Protein AF-W8EQP7-F1 (afdb_monomer)

Nearest PDB structures (foldseek):
  3ffv-assembly2_B  TM=6.908E-01  e=8.883E-05  Escherichia coli K-12
  2icg-assembly1_A  TM=6.579E-01  e=4.256E-04  Listeria innocua
  5b1q-assembly1_B  TM=3.304E-01  e=4.837E+00  Human betaherpesvirus 6B
  8dga-assembly1_K  TM=3.367E-01  e=7.046E+00  Drosophila melanogaster

Secondary structure (DSSP, 8-state):
--HHHHHHHHHHHHHHHHHHHHTT--EEEGGGS-GGGB-TTS---TT--TTEEEB--EE----HHHHHHHHHHHTSPPPHHHHHHHHHEEBS----GGGEEEPPB-TTTHHHHHHHHHHSSPSSS-TTTTTEEEEEEETT-PEEEEEEEEE-TTSS-EEEEEES-TTSSSPPEEEEESSHHHHHHHHHHHHHHHHHHH-

Solvent-accessible surface area (backbone atoms only — not comparable to full-atom values): 11361 Å² total; per-residue (Å²): 134,60,73,67,59,57,50,52,50,50,51,41,52,54,50,27,48,50,51,32,58,76,69,71,60,41,63,45,53,40,92,77,56,54,80,91,28,53,30,86,90,53,71,85,56,90,92,60,64,94,58,53,35,35,45,46,70,42,77,34,82,64,44,72,68,57,50,52,53,52,24,62,74,73,73,46,82,71,35,63,66,58,54,48,51,58,43,55,47,22,35,76,72,71,57,53,61,97,38,44,42,67,62,56,32,46,92,83,49,26,67,57,51,53,48,44,70,59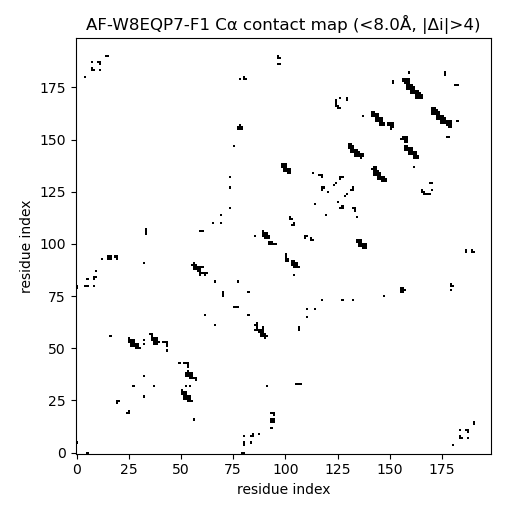,56,67,61,72,81,82,67,30,51,50,81,74,35,32,46,67,59,29,25,38,83,84,69,34,45,26,22,41,30,67,83,49,46,41,97,85,66,58,34,25,19,29,29,36,42,78,38,74,88,40,83,80,52,52,68,44,84,74,30,76,21,61,66,53,45,53,53,52,43,42,53,48,48,52,53,51,55,65,73,75,109

Mean predicted aligned error: 4.45 Å

Foldseek 3Di:
DDPVLLVLLLVLQVLQQVVCVVVVVQKDFPVLADPVFFDPVDDDDPPDPPRMTGGHKDQAPDDPVLQVVLCVVLVAHAQPSVVSNLRGIQDQWGDCQVFKTFFHRHRPCNSVSQVCQLCVDDDDQACSNLQWRFGTAGNVRFTWTFRQVAADPVRNWGFIWTFPDRPDVVTDIDTDGRGVSRVSVVSSVRSVVVVVVVD

pLDDT: mean 91.51, std 7.09, range [62.34, 98.0]

Radius of gyration: 17.39 Å; Cα contacts (8 Å, |Δi|>4): 302; chains: 1; bounding box: 35×39×50 Å

Sequence (199 aa):
MSNDGQILVRDYIDAALAFRAAHDLMWEPAIFVDAAMLDPSRPLKEGWGGDWASWKPIASTVTEADIHELEAAIGHSFPALYVEFLRYRHFLDLDDVTGVSFILHDPKEWKAGLLDHYFFLQEPGTLRQQGYIQFAYDLELQPICFDFNHCTPDGQDCAVVRVLDMYQDPAPTQLLYGSFLDLMLALRAAQEQRDALAG

Organism: NCBI:txid1227739

Structure (mmCIF, N/CA/C/O backbone):
data_AF-W8EQP7-F1
#
_entry.id   AF-W8EQP7-F1
#
loop_
_atom_site.group_PDB
_atom_site.id
_atom_site.type_symbol
_atom_site.label_atom_id
_atom_site.label_alt_id
_atom_site.label_comp_id
_atom_site.label_asym_id
_atom_site.label_entity_id
_atom_site.label_seq_id
_atom_site.pdbx_PDB_ins_code
_atom_site.Cartn_x
_atom_site.Cartn_y
_atom_site.Cartn_z
_atom_site.occupancy
_atom_site.B_iso_or_equiv
_atom_site.auth_seq_id
_atom_site.auth_comp_id
_atom_site.auth_asym_id
_atom_site.auth_atom_id
_atom_site.pdbx_PDB_model_num
ATOM 1 N N . MET A 1 1 ? 0.793 -15.010 13.715 1.00 65.06 1 MET A N 1
ATOM 2 C CA . MET A 1 1 ? 0.578 -14.923 12.255 1.00 65.06 1 MET A CA 1
ATOM 3 C C . MET A 1 1 ? 0.690 -16.311 11.634 1.00 65.06 1 MET A C 1
ATOM 5 O O . MET A 1 1 ? 1.677 -16.989 11.900 1.00 65.06 1 MET A O 1
ATOM 9 N N . SER A 1 2 ? -0.325 -16.766 10.890 1.00 76.75 2 SER A N 1
ATOM 10 C CA . SER A 1 2 ? -0.275 -18.049 10.173 1.00 76.75 2 SER A CA 1
ATOM 11 C C . SER A 1 2 ? 0.575 -17.927 8.905 1.00 76.75 2 SER A C 1
ATOM 13 O O . SER A 1 2 ? 0.697 -16.846 8.330 1.00 76.75 2 SER A O 1
ATOM 15 N N . ASN A 1 3 ? 1.154 -19.045 8.465 1.00 86.94 3 ASN A N 1
ATOM 16 C CA . ASN A 1 3 ? 1.876 -19.125 7.193 1.00 86.94 3 ASN A CA 1
ATOM 17 C C . ASN A 1 3 ? 0.970 -18.737 6.006 1.00 86.94 3 ASN A C 1
ATOM 19 O O . ASN A 1 3 ? 1.405 -18.056 5.084 1.00 86.94 3 ASN A O 1
ATOM 23 N N . ASP A 1 4 ? -0.310 -19.101 6.082 1.00 90.38 4 ASP A N 1
ATOM 24 C CA . ASP A 1 4 ? -1.295 -18.866 5.023 1.00 90.38 4 ASP A CA 1
ATOM 25 C C . ASP A 1 4 ? -1.547 -17.371 4.775 1.00 90.38 4 ASP A C 1
ATOM 27 O O . ASP A 1 4 ? -1.678 -16.951 3.630 1.00 90.38 4 ASP A O 1
ATOM 31 N N . GLY A 1 5 ? -1.551 -16.547 5.830 1.00 91.06 5 GLY A N 1
ATOM 32 C CA . GLY A 1 5 ? -1.714 -15.098 5.685 1.00 91.06 5 GLY A CA 1
ATOM 33 C C . GLY A 1 5 ? -0.520 -14.433 4.994 1.00 91.06 5 GLY A C 1
ATOM 34 O O . GLY A 1 5 ? -0.703 -13.552 4.159 1.00 91.06 5 GLY A O 1
ATOM 35 N N . GLN A 1 6 ? 0.706 -14.881 5.288 1.00 93.50 6 GLN A N 1
ATOM 36 C CA . GLN A 1 6 ? 1.900 -14.373 4.600 1.00 93.50 6 GLN A CA 1
ATOM 37 C C . GLN A 1 6 ? 1.888 -14.755 3.118 1.00 93.50 6 GLN A C 1
ATOM 39 O O . GLN A 1 6 ? 2.207 -13.928 2.268 1.00 93.50 6 GLN A O 1
ATOM 44 N N . ILE A 1 7 ? 1.495 -15.994 2.809 1.00 96.25 7 ILE A N 1
ATOM 45 C CA . ILE A 1 7 ? 1.349 -16.465 1.427 1.00 96.25 7 ILE A CA 1
ATOM 46 C C . ILE A 1 7 ? 0.322 -15.605 0.685 1.00 96.25 7 ILE A C 1
ATOM 48 O O . ILE A 1 7 ? 0.639 -15.096 -0.383 1.00 96.25 7 ILE A O 1
ATOM 52 N N . LEU A 1 8 ? -0.843 -15.340 1.287 1.00 97.31 8 LEU A N 1
ATOM 53 C CA . LEU A 1 8 ? -1.880 -14.490 0.696 1.00 97.31 8 LEU A CA 1
ATOM 54 C C . LEU A 1 8 ? -1.359 -13.098 0.300 1.00 97.31 8 LEU A C 1
ATOM 56 O O . LEU A 1 8 ? -1.636 -12.628 -0.802 1.00 97.31 8 LEU A O 1
ATOM 60 N N . VAL A 1 9 ? -0.607 -12.438 1.186 1.00 96.75 9 VAL A N 1
ATOM 61 C CA . VAL A 1 9 ? -0.041 -11.105 0.913 1.00 96.75 9 VAL A CA 1
ATOM 62 C C . VAL A 1 9 ? 0.912 -11.138 -0.277 1.00 96.75 9 VAL A C 1
ATOM 64 O O . VAL A 1 9 ? 0.825 -10.292 -1.168 1.00 96.75 9 VAL A O 1
ATOM 67 N N . ARG A 1 10 ? 1.801 -12.132 -0.311 1.00 97.31 10 ARG A N 1
ATOM 68 C CA . ARG A 1 10 ? 2.776 -12.292 -1.394 1.00 97.31 10 ARG A CA 1
ATOM 69 C C . ARG A 1 10 ? 2.096 -12.611 -2.719 1.00 97.31 10 ARG A C 1
ATOM 71 O O . ARG A 1 10 ? 2.427 -11.985 -3.720 1.00 97.31 10 ARG A O 1
ATOM 78 N N . ASP A 1 11 ? 1.111 -13.505 -2.701 1.00 97.06 11 ASP A N 1
ATOM 79 C CA . ASP A 1 11 ? 0.339 -13.896 -3.880 1.00 97.06 11 ASP A CA 1
ATOM 80 C C . ASP A 1 11 ? -0.438 -12.709 -4.467 1.00 97.06 11 ASP A C 1
ATOM 82 O O . ASP A 1 11 ? -0.450 -12.530 -5.685 1.00 97.06 11 ASP A O 1
ATOM 86 N N . TYR A 1 12 ? -1.039 -11.858 -3.625 1.00 97.12 12 TYR A N 1
ATOM 87 C CA . TYR A 1 12 ? -1.686 -10.621 -4.079 1.00 97.12 12 TYR A CA 1
ATOM 88 C C . TYR A 1 12 ? -0.695 -9.682 -4.781 1.00 97.12 12 TYR A C 1
ATOM 90 O O . TYR A 1 12 ? -0.962 -9.226 -5.898 1.00 97.12 12 TYR A O 1
ATOM 98 N N . ILE A 1 13 ? 0.455 -9.412 -4.147 1.00 97.00 13 ILE A N 1
ATOM 99 C CA . ILE A 1 13 ? 1.477 -8.505 -4.689 1.00 97.00 13 ILE A CA 1
ATOM 100 C C . ILE A 1 13 ? 2.026 -9.052 -6.012 1.00 97.00 13 ILE A C 1
ATOM 102 O O . ILE A 1 13 ? 2.082 -8.329 -7.007 1.00 97.00 13 ILE A O 1
ATOM 106 N N . ASP A 1 14 ? 2.400 -10.331 -6.054 1.00 97.31 14 ASP A N 1
ATOM 107 C CA . ASP A 1 14 ? 2.965 -10.942 -7.256 1.00 97.31 14 ASP A CA 1
ATOM 108 C C . ASP A 1 14 ? 1.951 -10.985 -8.404 1.00 97.31 14 ASP A C 1
ATOM 110 O O . ASP A 1 14 ? 2.313 -10.703 -9.548 1.00 97.31 14 ASP A O 1
ATOM 114 N N . ALA A 1 15 ? 0.676 -11.269 -8.121 1.00 96.69 15 ALA A N 1
ATOM 115 C CA . ALA A 1 15 ? -0.371 -11.252 -9.137 1.00 96.69 15 ALA A CA 1
ATOM 116 C C . ALA A 1 15 ? -0.661 -9.837 -9.662 1.00 96.69 15 ALA A C 1
ATOM 118 O O . ALA A 1 15 ? -0.802 -9.663 -10.875 1.00 96.69 15 ALA A O 1
ATOM 119 N N . ALA A 1 16 ? -0.689 -8.822 -8.790 1.00 96.19 16 ALA A N 1
ATOM 120 C CA . ALA A 1 16 ? -0.829 -7.421 -9.197 1.00 96.19 16 ALA A CA 1
ATOM 121 C C . ALA A 1 16 ? 0.312 -7.007 -10.142 1.00 96.19 16 ALA A C 1
ATOM 123 O O . ALA A 1 16 ? 0.082 -6.484 -11.235 1.00 96.19 16 ALA A O 1
ATOM 124 N N . LEU A 1 17 ? 1.555 -7.301 -9.754 1.00 95.75 17 LEU A N 1
ATOM 125 C CA . LEU A 1 17 ? 2.746 -6.979 -10.542 1.00 95.75 17 LEU A CA 1
ATOM 126 C C . LEU A 1 17 ? 2.773 -7.742 -11.873 1.00 95.75 17 LEU A C 1
ATOM 128 O O . LEU A 1 17 ? 3.094 -7.162 -12.912 1.00 95.75 17 LEU A O 1
ATOM 132 N N . ALA A 1 18 ? 2.397 -9.024 -11.872 1.00 95.38 18 ALA A N 1
ATOM 133 C CA . ALA A 1 18 ? 2.297 -9.829 -13.086 1.00 95.38 18 ALA A CA 1
ATOM 134 C C . ALA A 1 18 ? 1.233 -9.280 -14.048 1.00 95.38 18 ALA A C 1
ATOM 136 O O . ALA A 1 18 ? 1.492 -9.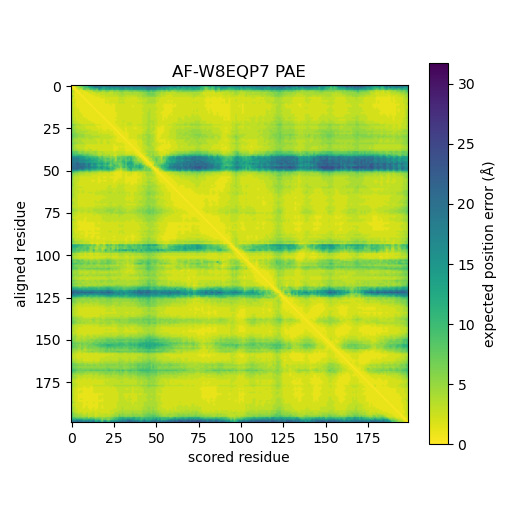171 -15.249 1.00 95.38 18 ALA A O 1
ATOM 137 N N . PHE A 1 19 ? 0.069 -8.877 -13.529 1.00 94.62 19 PHE A N 1
ATOM 138 C CA . PHE A 1 19 ? -0.990 -8.260 -14.321 1.00 94.62 19 PHE A CA 1
ATOM 139 C C . PHE A 1 19 ? -0.499 -6.977 -14.999 1.00 94.62 19 PHE A C 1
ATOM 141 O O . PHE A 1 19 ? -0.608 -6.851 -16.223 1.00 94.62 19 PHE A O 1
ATOM 148 N N . ARG A 1 20 ? 0.113 -6.057 -14.240 1.00 93.94 20 ARG A N 1
ATOM 149 C CA . ARG A 1 20 ? 0.671 -4.810 -14.791 1.00 93.94 20 ARG A CA 1
ATOM 150 C C . ARG A 1 20 ? 1.742 -5.080 -15.841 1.00 93.94 20 ARG A C 1
ATOM 152 O O . ARG A 1 20 ? 1.745 -4.461 -16.904 1.00 93.94 20 ARG A O 1
ATOM 159 N N . ALA A 1 21 ? 2.629 -6.037 -15.579 1.00 93.69 21 ALA A N 1
ATOM 160 C CA . ALA A 1 21 ? 3.681 -6.436 -16.505 1.00 93.69 21 ALA A CA 1
ATOM 161 C C . ALA A 1 21 ? 3.134 -6.985 -17.832 1.00 93.69 21 ALA A C 1
ATOM 163 O O . ALA A 1 21 ? 3.710 -6.673 -18.881 1.00 93.69 21 ALA A O 1
ATOM 164 N N . ALA A 1 22 ? 2.055 -7.776 -17.784 1.00 93.38 22 ALA A N 1
ATOM 165 C CA . ALA A 1 22 ? 1.391 -8.368 -18.947 1.00 93.38 22 ALA A CA 1
ATOM 166 C C . ALA A 1 22 ? 0.601 -7.342 -19.778 1.00 93.38 22 ALA A C 1
ATOM 168 O O . ALA A 1 22 ? 0.521 -7.477 -20.996 1.00 93.38 22 ALA A O 1
ATOM 169 N N . HIS A 1 23 ? 0.071 -6.301 -19.131 1.00 91.75 23 HIS A N 1
ATOM 170 C CA . HIS A 1 23 ? -0.684 -5.216 -19.772 1.00 91.75 23 HIS A CA 1
ATOM 171 C C . HIS A 1 23 ? 0.170 -3.989 -20.094 1.00 91.75 23 HIS A C 1
ATOM 173 O O . HIS A 1 23 ? -0.352 -2.967 -20.534 1.00 91.75 23 HIS A O 1
ATOM 179 N N . ASP A 1 24 ? 1.486 -4.100 -19.906 1.00 91.06 24 ASP A N 1
ATOM 180 C CA . ASP A 1 24 ? 2.450 -3.060 -20.246 1.00 91.06 24 ASP A CA 1
ATOM 181 C C . ASP A 1 24 ? 2.203 -1.736 -19.497 1.00 91.06 24 ASP A C 1
ATOM 183 O O . ASP A 1 24 ? 2.299 -0.645 -20.058 1.00 91.06 24 ASP A O 1
ATOM 187 N N . LEU A 1 25 ? 1.890 -1.875 -18.203 1.00 92.12 25 LEU A N 1
ATOM 188 C CA . LEU A 1 25 ? 1.603 -0.812 -17.227 1.00 92.12 25 LEU A CA 1
ATOM 189 C C . LEU A 1 25 ? 2.774 -0.571 -16.252 1.00 92.12 25 LEU A C 1
ATOM 191 O O . LEU A 1 25 ? 2.604 -0.014 -15.168 1.00 92.12 25 LEU A O 1
ATOM 195 N N . MET A 1 26 ? 3.973 -1.029 -16.613 1.00 93.94 26 MET A N 1
ATOM 196 C CA . MET A 1 26 ? 5.195 -0.896 -15.809 1.00 93.94 26 MET A CA 1
ATOM 197 C C . MET A 1 26 ? 6.000 0.336 -16.237 1.00 93.94 26 MET A C 1
ATOM 199 O O . MET A 1 26 ? 7.192 0.234 -16.530 1.00 93.94 26 MET A O 1
ATOM 203 N N . TRP A 1 27 ? 5.327 1.482 -16.335 1.00 92.62 27 TRP A N 1
ATOM 204 C CA . TRP A 1 27 ? 5.890 2.740 -16.822 1.00 92.62 27 TRP A CA 1
ATOM 205 C C . TRP A 1 27 ? 5.483 3.878 -15.905 1.00 92.62 27 TRP A C 1
ATOM 207 O O . TRP A 1 27 ? 4.305 4.014 -15.602 1.00 92.62 27 TRP A O 1
ATOM 217 N N . GLU A 1 28 ? 6.446 4.706 -15.526 1.00 91.94 28 GLU A N 1
ATOM 218 C CA . GLU A 1 28 ? 6.219 5.914 -14.733 1.00 91.94 28 GLU A CA 1
ATOM 219 C C . GLU A 1 28 ? 7.075 7.062 -15.277 1.00 91.94 28 GLU A C 1
ATOM 221 O O . GLU A 1 28 ? 8.068 6.812 -15.980 1.00 91.94 28 GLU A O 1
ATOM 226 N N . PRO A 1 29 ? 6.737 8.327 -14.977 1.00 91.06 29 PRO A N 1
ATOM 227 C CA . PRO A 1 29 ? 7.647 9.431 -15.227 1.00 91.06 29 PRO A CA 1
ATOM 228 C C . PRO A 1 29 ? 9.007 9.148 -14.579 1.00 91.06 29 PRO A C 1
ATOM 230 O O . PRO A 1 29 ? 9.088 8.806 -13.401 1.00 91.06 29 PRO A O 1
ATOM 233 N N . ALA A 1 30 ? 10.092 9.312 -15.337 1.00 90.44 30 ALA A N 1
ATOM 234 C CA . ALA A 1 30 ? 11.448 8.935 -14.937 1.00 90.44 30 ALA A CA 1
ATOM 235 C C . ALA A 1 30 ? 11.907 9.612 -13.633 1.00 90.44 30 ALA A C 1
ATOM 237 O O . ALA A 1 30 ? 12.766 9.085 -12.934 1.00 90.44 30 ALA A O 1
ATOM 238 N N . ILE A 1 31 ? 11.308 10.755 -13.286 1.00 89.69 31 ILE A N 1
ATOM 239 C CA . ILE A 1 31 ? 11.542 11.468 -12.024 1.00 89.69 31 ILE A CA 1
ATOM 240 C C . ILE A 1 31 ? 11.068 10.699 -10.778 1.00 89.69 31 ILE A C 1
ATOM 242 O O . ILE A 1 31 ? 11.567 10.976 -9.693 1.00 89.69 31 ILE A O 1
ATOM 246 N N . PHE A 1 32 ? 10.134 9.754 -10.924 1.00 88.94 32 PHE A N 1
ATOM 247 C CA . PHE A 1 32 ? 9.598 8.932 -9.833 1.00 88.94 32 PHE A CA 1
ATOM 248 C C . PHE A 1 32 ? 10.236 7.538 -9.762 1.00 88.94 32 PHE A C 1
ATOM 250 O O . PHE A 1 32 ? 10.007 6.806 -8.804 1.00 88.94 32 PHE A O 1
ATOM 257 N N . VAL A 1 33 ? 11.038 7.148 -10.760 1.00 91.69 33 VAL A N 1
ATOM 258 C CA . VAL A 1 33 ? 11.626 5.805 -10.822 1.00 91.69 33 VAL A CA 1
ATOM 259 C C . VAL A 1 33 ? 13.024 5.813 -10.221 1.00 91.69 33 VAL A C 1
ATOM 261 O O . VAL A 1 33 ? 13.958 6.388 -10.784 1.00 91.69 33 VAL A O 1
ATOM 264 N N . ASP A 1 34 ? 13.198 5.118 -9.096 1.00 94.12 34 ASP A N 1
ATOM 265 C CA . ASP A 1 34 ? 14.530 4.915 -8.538 1.00 94.12 34 ASP A CA 1
ATOM 266 C C . ASP A 1 34 ? 15.424 4.104 -9.492 1.00 94.12 34 ASP A C 1
ATOM 268 O O . ASP A 1 34 ? 14.987 3.151 -10.140 1.00 94.12 34 ASP A O 1
ATOM 272 N N . ALA A 1 35 ? 16.716 4.435 -9.532 1.00 93.38 35 ALA A N 1
ATOM 273 C CA . ALA A 1 35 ? 17.685 3.761 -10.391 1.00 93.38 35 ALA A CA 1
ATOM 274 C C . ALA A 1 35 ? 17.748 2.238 -10.160 1.00 93.38 35 ALA A C 1
ATOM 276 O O . ALA A 1 35 ? 17.959 1.487 -11.113 1.00 93.38 35 ALA A O 1
ATOM 277 N N . ALA A 1 36 ? 17.547 1.765 -8.924 1.00 95.25 36 ALA A N 1
ATOM 278 C CA . ALA A 1 36 ? 17.514 0.338 -8.607 1.00 95.25 36 ALA A CA 1
ATOM 279 C C . ALA A 1 36 ? 16.281 -0.375 -9.189 1.00 95.25 36 ALA A C 1
ATOM 281 O O . ALA A 1 36 ? 16.318 -1.587 -9.414 1.00 95.25 36 ALA A O 1
ATOM 282 N N . MET A 1 37 ? 15.208 0.375 -9.448 1.00 95.81 37 MET A N 1
ATOM 283 C CA . MET A 1 37 ? 13.947 -0.127 -9.985 1.00 95.81 37 MET A CA 1
ATOM 284 C C . MET A 1 37 ? 13.851 -0.020 -11.507 1.00 95.81 37 MET A C 1
ATOM 286 O O . MET A 1 37 ? 12.888 -0.531 -12.064 1.00 95.81 37 MET A O 1
ATOM 290 N N . LEU A 1 38 ? 14.822 0.577 -12.205 1.00 94.56 38 LEU A N 1
ATOM 291 C CA . LEU A 1 38 ? 14.807 0.640 -13.670 1.00 94.56 38 LEU A CA 1
ATOM 292 C C . LEU A 1 38 ? 14.776 -0.763 -14.299 1.00 94.56 38 LEU A C 1
ATOM 294 O O . LEU A 1 38 ? 15.547 -1.657 -13.919 1.00 94.56 38 LEU A O 1
ATOM 298 N N . ASP A 1 39 ? 13.915 -0.946 -15.303 1.00 94.44 39 ASP A N 1
ATOM 299 C CA . ASP A 1 39 ? 13.830 -2.186 -16.077 1.00 94.44 39 ASP A CA 1
ATOM 300 C C . ASP A 1 39 ? 14.418 -2.024 -17.490 1.00 94.44 39 ASP A C 1
ATOM 302 O O . ASP A 1 39 ? 13.692 -1.718 -18.442 1.00 94.44 39 ASP A O 1
ATOM 306 N N . PRO A 1 40 ? 15.725 -2.294 -17.682 1.00 90.00 40 PRO A N 1
ATOM 307 C CA . PRO A 1 40 ? 16.362 -2.163 -18.989 1.00 90.00 40 PRO A CA 1
ATOM 308 C C . PRO A 1 40 ? 15.882 -3.211 -20.004 1.00 90.00 40 PRO A C 1
ATOM 310 O O . PRO A 1 40 ? 16.232 -3.112 -21.178 1.00 90.00 40 PRO A O 1
ATOM 313 N N . SER A 1 41 ? 15.113 -4.226 -19.584 1.00 90.75 41 SER A N 1
ATOM 314 C CA . SER A 1 41 ? 14.564 -5.232 -20.501 1.00 90.75 41 SER A CA 1
ATOM 315 C C . SER A 1 41 ? 13.381 -4.711 -21.325 1.00 90.75 41 SER A C 1
ATOM 317 O O . SER A 1 41 ? 13.017 -5.326 -22.328 1.00 90.75 41 SER A O 1
ATOM 319 N N . ARG A 1 42 ? 12.819 -3.556 -20.943 1.00 86.31 42 ARG A N 1
ATOM 320 C CA . ARG A 1 42 ? 11.709 -2.882 -21.623 1.00 86.31 42 ARG A CA 1
ATOM 321 C C . ARG A 1 42 ? 12.210 -1.573 -22.244 1.00 86.31 42 ARG A C 1
ATOM 323 O O . ARG A 1 42 ? 12.282 -0.565 -21.545 1.00 86.31 42 ARG A O 1
ATOM 330 N N . PRO A 1 43 ? 12.605 -1.558 -23.529 1.00 76.88 43 PRO A N 1
ATOM 331 C CA . PRO A 1 43 ? 13.055 -0.329 -24.172 1.00 76.88 43 PRO A CA 1
ATOM 332 C C . PRO A 1 43 ? 11.897 0.663 -24.317 1.00 76.88 43 PRO A C 1
ATOM 334 O O . PRO A 1 43 ? 10.757 0.257 -24.546 1.00 76.88 43 PRO A O 1
ATOM 337 N N . LEU A 1 44 ? 12.211 1.959 -24.213 1.00 78.69 44 LEU A N 1
ATOM 338 C CA . LEU A 1 44 ? 11.273 3.063 -24.438 1.00 78.69 44 LEU A CA 1
ATOM 339 C C . LEU A 1 44 ? 10.443 2.837 -25.708 1.00 78.69 44 LEU A C 1
ATOM 341 O O . LEU A 1 44 ? 10.987 2.568 -26.783 1.00 78.69 44 LEU A O 1
ATOM 345 N N . LYS A 1 45 ? 9.123 2.970 -25.576 1.00 73.50 45 LYS A N 1
ATOM 346 C CA . LYS A 1 45 ? 8.202 2.881 -26.709 1.00 73.50 45 LYS A CA 1
ATOM 347 C C . LYS A 1 45 ? 8.402 4.053 -27.662 1.00 73.50 45 LYS A C 1
ATOM 349 O O . LYS A 1 45 ? 8.561 5.198 -27.244 1.00 73.50 45 LYS A O 1
ATOM 354 N N . GLU A 1 46 ? 8.323 3.772 -28.957 1.00 67.50 46 GLU A N 1
ATOM 355 C CA . GLU A 1 46 ? 8.324 4.808 -29.987 1.00 67.50 46 GLU A CA 1
ATOM 356 C C . GLU A 1 46 ? 7.156 5.787 -29.753 1.00 67.50 46 GLU A C 1
ATOM 358 O O . GLU A 1 46 ? 6.015 5.376 -29.537 1.00 67.50 46 GLU A O 1
ATOM 363 N N . GLY A 1 47 ? 7.450 7.090 -29.733 1.00 71.25 47 GLY A N 1
ATOM 364 C CA . GLY A 1 47 ? 6.472 8.146 -29.441 1.00 71.25 47 GLY A CA 1
ATOM 365 C C . GLY A 1 47 ? 6.335 8.529 -27.963 1.00 71.25 47 GLY A C 1
ATOM 366 O O . GLY A 1 47 ? 5.700 9.541 -27.671 1.00 71.25 47 GLY A O 1
ATOM 367 N N . TRP A 1 48 ? 6.957 7.791 -27.039 1.00 72.19 48 TRP A N 1
ATOM 368 C CA . TRP A 1 48 ? 7.100 8.225 -25.649 1.00 72.19 48 TRP A CA 1
ATOM 369 C C . TRP A 1 48 ? 8.343 9.117 -25.544 1.00 72.19 48 TRP A C 1
ATOM 371 O O . TRP A 1 48 ? 9.420 8.763 -26.027 1.00 72.19 48 TRP A O 1
ATOM 381 N N . GLY A 1 49 ? 8.188 10.316 -24.975 1.00 66.00 49 GLY A N 1
ATOM 382 C CA . GLY A 1 49 ? 9.315 11.216 -24.717 1.00 66.00 49 GLY A CA 1
ATOM 383 C C . GLY A 1 49 ? 10.300 10.605 -23.714 1.00 66.00 49 GLY A C 1
ATOM 384 O O . GLY A 1 49 ? 9.941 9.700 -22.964 1.00 66.00 49 GLY A O 1
ATOM 385 N N . GLY A 1 50 ? 11.530 11.128 -23.659 1.00 69.75 50 GLY A N 1
ATOM 386 C CA . GLY A 1 50 ? 12.581 10.663 -22.735 1.00 69.75 50 GLY A CA 1
ATOM 387 C C . GLY A 1 50 ? 12.286 10.866 -21.240 1.00 69.75 50 GLY A C 1
ATOM 388 O O . GLY A 1 50 ? 13.150 10.588 -20.416 1.00 69.75 50 GLY A O 1
ATOM 389 N N . ASP A 1 51 ? 11.086 11.340 -20.903 1.00 86.50 51 ASP A N 1
ATOM 390 C CA . ASP A 1 51 ? 10.622 11.626 -19.546 1.00 86.50 51 ASP A CA 1
ATOM 391 C C . ASP A 1 51 ? 9.929 10.427 -18.882 1.00 86.50 51 ASP A C 1
ATOM 393 O O . ASP A 1 51 ? 9.486 10.539 -17.744 1.00 86.50 51 ASP A O 1
ATOM 397 N N . TRP A 1 52 ? 9.824 9.286 -19.568 1.00 90.56 52 TRP A N 1
ATOM 398 C CA . TRP A 1 52 ? 9.255 8.047 -19.033 1.00 90.56 52 TRP A CA 1
ATOM 399 C C . TRP A 1 52 ? 10.325 6.977 -18.858 1.00 9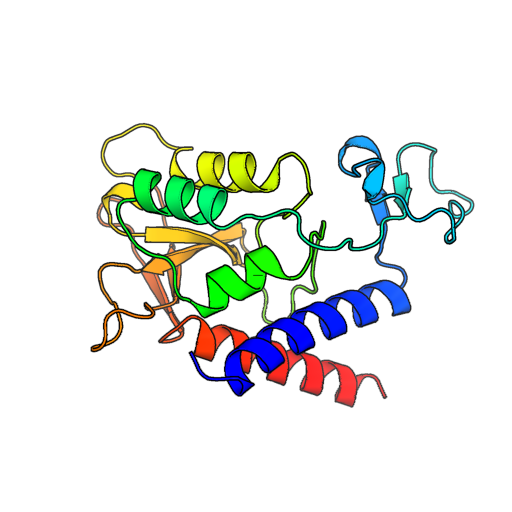0.56 52 TRP A C 1
ATOM 401 O O . TRP A 1 52 ? 11.246 6.859 -19.666 1.00 90.56 52 TRP A O 1
ATOM 411 N N . ALA A 1 53 ? 10.176 6.159 -17.824 1.00 91.88 53 ALA A N 1
ATOM 412 C CA . ALA A 1 53 ? 11.035 5.015 -17.580 1.00 91.88 53 ALA A CA 1
ATOM 413 C C . ALA A 1 53 ? 10.201 3.775 -17.267 1.00 91.88 53 ALA A C 1
ATOM 415 O O . ALA A 1 53 ? 9.183 3.835 -16.575 1.00 91.88 53 ALA A O 1
ATOM 416 N N . SER A 1 54 ? 10.655 2.638 -17.785 1.00 94.19 54 SER A N 1
ATOM 417 C CA . SER A 1 54 ? 10.165 1.339 -17.359 1.00 94.19 54 SER A CA 1
ATOM 418 C C . SER A 1 54 ? 10.723 1.007 -15.982 1.00 94.19 54 SER A C 1
ATOM 420 O O . SER A 1 54 ? 11.894 1.273 -15.681 1.00 94.19 54 SER A O 1
ATOM 422 N N . TRP A 1 55 ? 9.900 0.372 -15.156 1.00 95.12 55 TRP A N 1
ATOM 423 C CA . TRP A 1 55 ? 10.302 -0.052 -13.824 1.00 95.12 55 TRP A CA 1
ATOM 424 C C . TRP A 1 55 ? 10.007 -1.532 -13.580 1.00 95.12 55 TRP A C 1
ATOM 426 O O . TRP A 1 55 ? 9.223 -2.169 -14.282 1.00 95.12 55 TRP A O 1
ATOM 436 N N . LYS A 1 56 ? 10.660 -2.091 -12.566 1.00 96.19 56 LYS A N 1
ATOM 437 C CA . LYS A 1 56 ? 10.433 -3.437 -12.047 1.00 96.19 56 LYS A CA 1
ATOM 438 C C . LYS A 1 56 ? 10.409 -3.411 -10.519 1.00 96.19 56 LYS A C 1
ATOM 440 O O . LYS A 1 56 ? 11.117 -2.603 -9.912 1.00 96.19 56 LYS A O 1
ATOM 445 N N . PRO A 1 57 ? 9.638 -4.306 -9.885 1.00 96.81 57 PRO A N 1
ATOM 446 C CA . PRO A 1 57 ? 9.698 -4.480 -8.444 1.00 96.81 57 PRO A CA 1
ATOM 447 C C . PRO A 1 57 ? 11.079 -4.996 -8.029 1.00 96.81 57 PRO A C 1
ATOM 449 O O . PRO A 1 57 ? 11.740 -5.737 -8.767 1.00 96.81 57 PRO A O 1
ATOM 452 N N . ILE A 1 58 ? 11.496 -4.650 -6.816 1.00 97.31 58 ILE A N 1
ATOM 453 C CA . ILE A 1 58 ? 12.724 -5.169 -6.204 1.00 97.31 58 ILE A CA 1
ATOM 454 C C . ILE A 1 58 ? 12.419 -5.764 -4.832 1.00 97.31 58 ILE A C 1
ATOM 456 O O . ILE A 1 58 ? 11.352 -5.538 -4.260 1.00 97.31 58 ILE A O 1
ATOM 460 N N . ALA A 1 59 ? 13.342 -6.568 -4.303 1.00 97.25 59 ALA A N 1
ATOM 461 C CA . ALA A 1 59 ? 13.238 -7.028 -2.922 1.00 97.25 59 ALA A CA 1
ATOM 462 C C . ALA A 1 59 ? 13.151 -5.823 -1.976 1.00 97.25 59 ALA A C 1
ATOM 464 O O . ALA A 1 59 ? 13.881 -4.848 -2.159 1.00 97.25 59 ALA A O 1
ATOM 465 N N . SER A 1 60 ? 12.249 -5.902 -0.997 1.00 96.94 60 SER A N 1
ATOM 466 C CA . SER A 1 60 ? 12.115 -4.851 0.006 1.00 96.94 60 SER A CA 1
ATOM 467 C C . SER A 1 60 ? 13.407 -4.703 0.811 1.00 96.94 60 SER A C 1
ATOM 469 O O . SER A 1 60 ? 14.050 -5.697 1.160 1.00 96.94 60 SER A O 1
ATOM 471 N N . THR A 1 61 ? 13.780 -3.463 1.115 1.00 96.44 61 THR A N 1
ATOM 472 C CA . THR A 1 61 ? 14.874 -3.129 2.033 1.00 96.44 61 THR A CA 1
ATOM 473 C C . THR A 1 61 ? 14.371 -2.786 3.433 1.00 96.44 61 THR A C 1
ATOM 475 O O . THR A 1 61 ? 15.178 -2.438 4.290 1.00 96.44 61 THR A O 1
ATOM 478 N N . VAL A 1 62 ? 13.060 -2.896 3.682 1.00 96.69 62 VAL A N 1
ATOM 479 C CA . VAL A 1 62 ? 12.433 -2.605 4.977 1.00 96.69 62 VAL A CA 1
ATOM 480 C C . VAL A 1 62 ? 12.979 -3.531 6.064 1.00 96.69 62 VAL A C 1
ATOM 482 O O . VAL A 1 62 ? 12.890 -4.761 5.973 1.00 96.69 62 VAL A O 1
ATOM 485 N N . THR A 1 63 ? 13.522 -2.936 7.123 1.00 96.62 63 THR A N 1
ATOM 486 C CA . THR A 1 63 ? 14.068 -3.662 8.273 1.00 96.62 63 THR A CA 1
ATOM 487 C C . THR A 1 63 ? 13.108 -3.664 9.463 1.00 96.62 63 THR A C 1
ATOM 489 O O . THR A 1 63 ? 12.192 -2.853 9.545 1.00 96.62 63 THR A O 1
ATOM 492 N N . GLU A 1 64 ? 13.347 -4.544 10.440 1.00 96.94 64 GLU A N 1
ATOM 493 C CA . GLU A 1 64 ? 12.624 -4.504 11.726 1.00 96.94 64 GLU A CA 1
ATOM 494 C C . GLU A 1 64 ? 12.795 -3.158 12.443 1.00 96.94 64 GLU A C 1
ATOM 496 O O . GLU A 1 64 ? 11.874 -2.670 13.088 1.00 96.94 64 GLU A O 1
ATOM 501 N N . ALA A 1 65 ? 13.980 -2.547 12.327 1.00 97.56 65 ALA A N 1
ATOM 502 C CA . ALA A 1 65 ? 14.247 -1.246 12.928 1.00 97.56 65 ALA A CA 1
ATOM 503 C C . ALA A 1 65 ? 13.365 -0.159 12.299 1.00 97.56 65 ALA A C 1
ATOM 505 O O . ALA A 1 65 ? 12.820 0.670 13.021 1.00 97.56 65 ALA A O 1
ATOM 506 N N . ASP A 1 66 ? 13.154 -0.209 10.981 1.00 96.94 66 ASP A N 1
ATOM 507 C CA . ASP A 1 66 ? 12.268 0.735 10.300 1.00 96.94 66 ASP A CA 1
ATOM 508 C C . ASP A 1 66 ? 10.819 0.617 10.761 1.00 96.94 6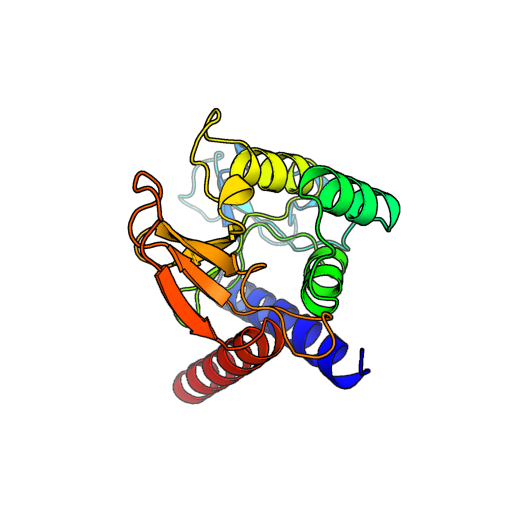6 ASP A C 1
ATOM 510 O O . ASP A 1 66 ? 10.168 1.637 10.985 1.00 96.94 66 ASP A O 1
ATOM 514 N N . ILE A 1 67 ? 10.335 -0.617 10.932 1.00 97.44 67 ILE A N 1
ATOM 515 C CA . ILE A 1 67 ? 8.987 -0.883 11.441 1.00 97.44 67 ILE A CA 1
ATOM 516 C C . ILE A 1 67 ? 8.849 -0.347 12.864 1.00 97.44 67 ILE A C 1
ATOM 518 O O . ILE A 1 67 ? 7.937 0.431 13.124 1.00 97.44 67 ILE A O 1
ATOM 522 N N . HIS A 1 68 ? 9.788 -0.667 13.759 1.00 97.19 68 HIS A N 1
ATOM 523 C CA . HIS A 1 68 ? 9.761 -0.151 15.128 1.00 97.19 68 HIS A CA 1
ATOM 524 C C . HIS A 1 68 ? 9.790 1.380 15.188 1.00 97.19 68 HIS A C 1
ATOM 526 O O . HIS A 1 68 ? 9.132 1.968 16.041 1.00 97.19 68 HIS A O 1
ATOM 532 N N . GLU A 1 69 ? 10.539 2.042 14.305 1.00 96.44 69 GLU A N 1
ATOM 533 C CA . GLU A 1 69 ? 10.563 3.505 14.244 1.00 96.44 69 GLU A CA 1
ATOM 534 C C . GLU A 1 69 ? 9.214 4.089 13.807 1.00 96.44 69 GLU A C 1
ATOM 536 O O . GLU A 1 69 ? 8.757 5.065 14.403 1.00 96.44 69 GLU A O 1
ATOM 541 N N . LEU A 1 70 ? 8.551 3.487 12.813 1.00 95.38 70 LEU A N 1
ATOM 542 C CA . LEU A 1 70 ? 7.210 3.907 12.397 1.00 95.38 70 LEU A CA 1
ATOM 543 C C . LEU A 1 70 ? 6.178 3.678 13.505 1.00 95.38 70 LEU A C 1
ATOM 545 O O . LEU A 1 70 ? 5.417 4.590 13.824 1.00 95.38 70 LEU A O 1
ATOM 549 N N . GLU A 1 71 ? 6.180 2.495 14.120 1.00 95.88 71 GLU A N 1
ATOM 550 C CA . GLU A 1 71 ? 5.276 2.143 15.221 1.00 95.88 71 GLU A CA 1
ATOM 551 C C . GLU A 1 71 ? 5.475 3.062 16.434 1.00 95.88 71 GLU A C 1
ATOM 553 O O . GLU A 1 71 ? 4.507 3.538 17.030 1.00 95.88 71 GLU A O 1
ATOM 558 N N . ALA A 1 72 ? 6.728 3.393 16.763 1.00 95.44 72 ALA A N 1
ATOM 559 C CA . ALA A 1 72 ? 7.048 4.356 17.812 1.00 95.44 72 ALA A CA 1
ATOM 560 C C . ALA A 1 72 ? 6.552 5.771 17.476 1.00 95.44 72 ALA A C 1
ATOM 562 O O . ALA A 1 72 ? 6.091 6.480 18.371 1.00 95.44 72 ALA A O 1
ATOM 563 N N . ALA A 1 73 ? 6.622 6.184 16.206 1.00 93.25 73 ALA A N 1
ATOM 564 C CA . ALA A 1 73 ? 6.142 7.492 15.767 1.00 93.25 73 ALA A CA 1
ATOM 565 C C . ALA A 1 73 ? 4.611 7.612 15.860 1.00 93.25 73 ALA A C 1
ATOM 567 O O . ALA A 1 73 ? 4.095 8.650 16.282 1.00 93.25 73 ALA A O 1
ATOM 568 N N . ILE A 1 74 ? 3.874 6.558 15.498 1.00 92.44 74 ILE A N 1
ATOM 569 C CA . ILE A 1 74 ? 2.402 6.563 15.539 1.00 92.44 74 ILE A CA 1
ATOM 570 C C . ILE A 1 74 ? 1.828 6.155 16.903 1.00 92.44 74 ILE A C 1
ATOM 572 O O . ILE A 1 74 ? 0.679 6.477 17.183 1.00 92.44 74 ILE A O 1
ATOM 576 N N . GLY A 1 75 ? 2.616 5.502 17.763 1.00 92.88 75 GLY A N 1
ATOM 577 C CA . GLY A 1 75 ? 2.202 5.045 19.095 1.00 92.88 75 GLY A CA 1
ATOM 578 C C . GLY A 1 75 ? 1.431 3.718 19.108 1.00 92.88 75 GLY A C 1
ATOM 579 O O . GLY A 1 75 ? 0.854 3.365 20.135 1.00 92.88 75 GLY A O 1
ATOM 580 N N . HIS A 1 76 ? 1.427 2.986 17.993 1.00 92.62 76 HIS A N 1
ATOM 581 C CA . HIS A 1 76 ? 0.692 1.737 17.796 1.00 92.62 76 HIS A CA 1
ATOM 582 C C . HIS A 1 76 ? 1.541 0.728 17.022 1.00 92.62 76 HIS A C 1
ATOM 584 O O . HIS A 1 76 ? 2.321 1.119 16.156 1.00 92.62 76 HIS A O 1
ATOM 590 N N . SER A 1 77 ? 1.352 -0.563 17.300 1.00 94.25 77 SER A N 1
ATOM 591 C CA . SER A 1 77 ? 1.904 -1.631 16.461 1.00 94.25 77 SER A CA 1
ATOM 592 C C . SER A 1 77 ? 1.022 -1.858 15.239 1.00 94.25 77 SER A C 1
ATOM 594 O O . SER A 1 77 ? -0.202 -1.897 15.360 1.00 94.25 77 SER A O 1
ATOM 596 N N . PHE A 1 78 ? 1.629 -2.025 14.069 1.00 96.06 78 PHE A N 1
ATOM 597 C CA . PHE A 1 78 ? 0.892 -2.316 12.847 1.00 96.06 78 PHE A CA 1
ATOM 598 C C . PHE A 1 78 ? 0.324 -3.739 12.854 1.00 96.06 78 PHE A C 1
ATOM 600 O O . PHE A 1 78 ? 0.906 -4.642 13.466 1.00 96.06 78 PHE A O 1
ATOM 607 N N . PRO A 1 79 ? -0.753 -3.990 12.086 1.00 96.19 79 PRO A N 1
ATOM 608 C CA . PRO A 1 79 ? -1.164 -5.349 11.777 1.00 96.19 79 PRO A CA 1
ATOM 609 C C . PRO A 1 79 ? -0.009 -6.162 11.187 1.00 96.19 79 PRO A C 1
ATOM 611 O O . PRO A 1 79 ? 0.673 -5.722 10.258 1.00 96.19 79 PRO A O 1
ATOM 614 N N . ALA A 1 80 ? 0.199 -7.384 11.682 1.00 95.00 80 ALA A N 1
ATOM 615 C CA . ALA A 1 80 ? 1.354 -8.200 11.289 1.00 95.00 80 ALA A CA 1
ATOM 616 C C . ALA A 1 80 ? 1.410 -8.486 9.774 1.00 95.00 80 ALA A C 1
ATOM 618 O O . ALA A 1 80 ? 2.491 -8.560 9.190 1.00 95.00 80 ALA A O 1
ATOM 619 N N . LEU A 1 81 ? 0.249 -8.614 9.124 1.00 95.75 81 LEU A N 1
ATOM 620 C CA . LEU A 1 81 ? 0.168 -8.793 7.672 1.00 95.75 81 LEU A CA 1
ATOM 621 C C . LEU A 1 81 ? 0.500 -7.520 6.892 1.00 95.75 81 LEU A C 1
ATOM 623 O O . LEU A 1 81 ? 1.038 -7.617 5.793 1.00 95.75 81 LEU A O 1
ATOM 627 N N . TYR A 1 82 ? 0.244 -6.342 7.459 1.00 97.31 82 TYR A N 1
ATOM 628 C CA . TYR A 1 82 ? 0.696 -5.088 6.864 1.00 97.31 82 TYR A CA 1
ATOM 629 C C . TYR A 1 82 ? 2.221 -4.953 6.963 1.00 97.31 82 TYR A C 1
ATOM 631 O O . TYR A 1 82 ? 2.877 -4.543 6.009 1.00 97.31 82 TYR A O 1
ATOM 639 N N . VAL A 1 83 ? 2.823 -5.406 8.068 1.00 96.75 83 VAL A N 1
ATOM 640 C CA . VAL A 1 83 ? 4.289 -5.491 8.178 1.00 96.75 83 VAL A CA 1
ATOM 641 C C . VAL A 1 83 ? 4.875 -6.442 7.128 1.00 96.75 83 VAL A C 1
ATOM 643 O O . VAL A 1 83 ? 5.873 -6.106 6.491 1.00 96.75 83 VAL A O 1
ATOM 646 N N . GLU A 1 84 ? 4.257 -7.605 6.896 1.00 96.38 84 GLU A N 1
ATOM 647 C CA . GLU A 1 84 ? 4.665 -8.515 5.812 1.00 96.38 84 GLU A CA 1
ATOM 648 C C . GLU A 1 84 ? 4.540 -7.848 4.433 1.00 96.38 84 GLU A C 1
ATOM 650 O O . GLU A 1 84 ? 5.457 -7.955 3.618 1.00 96.38 84 GLU A O 1
ATOM 655 N N . PHE A 1 85 ? 3.450 -7.113 4.193 1.00 97.19 85 PHE A N 1
ATOM 656 C CA . PHE A 1 85 ? 3.220 -6.367 2.954 1.00 97.19 85 PHE A CA 1
ATOM 657 C C . PHE A 1 85 ? 4.363 -5.382 2.670 1.00 97.19 85 PHE A C 1
ATOM 659 O O . PHE A 1 85 ? 4.974 -5.439 1.601 1.00 97.19 85 PHE A O 1
ATOM 666 N N . LEU A 1 86 ? 4.740 -4.559 3.656 1.00 97.00 86 LEU A N 1
ATOM 667 C CA . LEU A 1 86 ? 5.852 -3.607 3.531 1.00 97.00 86 LEU A CA 1
ATOM 668 C C . LEU A 1 86 ? 7.202 -4.309 3.285 1.00 97.00 86 LEU A C 1
ATOM 670 O O . LEU A 1 86 ? 8.078 -3.797 2.579 1.00 97.00 86 LEU A O 1
ATOM 674 N N . ARG A 1 87 ? 7.399 -5.498 3.859 1.00 96.88 87 ARG A N 1
ATOM 675 C CA . ARG A 1 87 ? 8.670 -6.239 3.806 1.00 96.88 87 ARG A CA 1
ATOM 676 C C . ARG A 1 87 ? 8.822 -7.156 2.602 1.00 96.88 87 ARG A C 1
ATOM 678 O O . ARG A 1 87 ? 9.897 -7.730 2.425 1.00 96.88 87 ARG A O 1
ATOM 685 N N . TYR A 1 88 ? 7.803 -7.298 1.761 1.00 97.56 88 TYR A N 1
ATOM 686 C CA . TYR A 1 88 ? 7.886 -8.225 0.639 1.00 97.56 88 TYR A CA 1
ATOM 687 C C . TYR A 1 88 ? 8.626 -7.636 -0.572 1.00 97.56 88 TYR A C 1
ATOM 689 O O . TYR A 1 88 ? 9.674 -8.145 -0.995 1.00 97.56 88 TYR A O 1
ATOM 697 N N . ARG A 1 89 ? 8.118 -6.535 -1.133 1.00 97.56 89 ARG A N 1
ATOM 698 C CA . ARG A 1 89 ? 8.664 -5.885 -2.335 1.00 97.56 89 ARG A CA 1
ATOM 699 C C . ARG A 1 89 ? 8.572 -4.377 -2.226 1.00 97.56 89 ARG A C 1
ATOM 701 O O . ARG A 1 89 ? 7.586 -3.884 -1.704 1.00 97.56 89 ARG A O 1
ATOM 708 N N . HIS A 1 90 ? 9.540 -3.680 -2.812 1.00 97.00 90 HIS A N 1
ATOM 709 C CA . HIS A 1 90 ? 9.327 -2.301 -3.246 1.00 97.00 90 HIS A CA 1
ATOM 710 C C . HIS A 1 90 ? 8.654 -2.288 -4.617 1.00 97.00 90 HIS A C 1
ATOM 712 O O . HIS A 1 90 ? 9.031 -3.059 -5.510 1.00 97.00 90 HIS A O 1
ATOM 718 N N . PHE A 1 91 ? 7.671 -1.409 -4.771 1.00 95.12 91 PHE A N 1
ATOM 719 C CA . PHE A 1 91 ? 6.869 -1.220 -5.975 1.00 95.12 91 PHE A CA 1
ATOM 720 C C . PHE A 1 91 ? 6.453 0.254 -6.078 1.00 95.12 91 PHE A C 1
ATOM 722 O O . PHE A 1 91 ? 6.322 0.935 -5.063 1.00 95.12 91 PHE A O 1
ATOM 729 N N . LEU A 1 92 ? 6.261 0.747 -7.304 1.00 92.69 92 LEU A N 1
ATOM 730 C CA . LEU A 1 92 ? 5.753 2.108 -7.517 1.00 92.69 92 LEU A CA 1
ATOM 731 C C . LEU A 1 92 ? 4.227 2.139 -7.503 1.00 92.69 92 LEU A C 1
ATOM 733 O O . LEU A 1 92 ? 3.638 3.088 -7.005 1.00 92.69 92 LEU A O 1
ATOM 737 N N . ASP A 1 93 ? 3.605 1.078 -8.011 1.00 90.75 93 ASP A N 1
ATOM 738 C CA . ASP A 1 93 ? 2.157 0.949 -8.082 1.00 90.75 93 ASP A CA 1
ATOM 739 C C . ASP A 1 93 ? 1.762 -0.538 -8.110 1.00 90.75 93 ASP A C 1
ATOM 741 O O . ASP A 1 93 ? 2.525 -1.389 -8.586 1.00 90.75 93 ASP A O 1
ATOM 745 N N . LEU A 1 94 ? 0.574 -0.852 -7.603 1.00 92.50 94 LEU A N 1
ATOM 746 C CA . LEU A 1 94 ? -0.053 -2.176 -7.692 1.00 92.50 94 LEU A CA 1
ATOM 747 C C . LEU A 1 94 ? -1.291 -2.081 -8.586 1.00 92.50 94 LEU A C 1
ATOM 749 O O . LEU A 1 94 ? -1.496 -1.076 -9.256 1.00 92.50 94 LEU A O 1
ATOM 753 N N . ASP A 1 95 ? -2.068 -3.152 -8.727 1.00 81.88 95 ASP A N 1
ATOM 754 C CA . ASP A 1 95 ? -3.374 -2.975 -9.359 1.00 81.88 95 ASP A CA 1
ATOM 755 C C . ASP A 1 95 ? -4.334 -2.285 -8.379 1.00 81.88 95 ASP A C 1
ATOM 757 O O . ASP A 1 95 ? -4.228 -2.452 -7.163 1.00 81.88 95 ASP A O 1
ATOM 761 N N . ASP A 1 96 ? -5.259 -1.510 -8.930 1.00 77.38 96 ASP A N 1
ATOM 762 C CA . ASP A 1 96 ? -6.291 -0.770 -8.213 1.00 77.38 96 ASP A CA 1
ATOM 763 C C . ASP A 1 96 ? -7.595 -1.578 -8.108 1.00 77.38 96 ASP A C 1
ATOM 765 O O . ASP A 1 96 ? -8.697 -1.021 -8.066 1.00 77.38 96 ASP A O 1
ATOM 769 N N . VAL A 1 97 ? -7.511 -2.915 -8.081 1.00 81.19 97 VAL A N 1
ATOM 770 C CA . VAL A 1 97 ? -8.696 -3.770 -7.986 1.00 81.19 97 VAL A CA 1
ATOM 771 C C . VAL A 1 97 ? -9.462 -3.445 -6.704 1.00 81.19 97 VAL A C 1
ATOM 773 O O . VAL A 1 97 ? -8.895 -3.253 -5.633 1.00 81.19 97 VAL A O 1
ATOM 776 N N . THR A 1 98 ? -10.790 -3.358 -6.822 1.00 79.88 98 THR A N 1
ATOM 777 C CA . THR A 1 98 ? -11.720 -2.843 -5.792 1.00 79.88 98 THR A CA 1
ATOM 778 C C . THR A 1 98 ? -11.568 -1.361 -5.442 1.00 79.88 98 THR A C 1
ATOM 780 O O . THR A 1 98 ? -12.286 -0.863 -4.576 1.00 79.88 98 THR A O 1
ATOM 783 N N . GLY A 1 99 ? -10.706 -0.635 -6.153 1.00 86.44 99 GLY A N 1
ATOM 784 C CA . GLY A 1 99 ? -10.515 0.791 -5.967 1.00 86.44 99 GLY A CA 1
ATOM 785 C C . GLY A 1 99 ? -9.644 1.149 -4.772 1.00 86.44 99 GLY A C 1
ATOM 786 O O . GLY A 1 99 ? -9.888 2.184 -4.165 1.00 86.44 99 GLY A O 1
ATOM 787 N N . VAL A 1 100 ? -8.685 0.292 -4.411 1.00 93.75 100 VAL A N 1
ATOM 788 C CA . VAL A 1 100 ? -7.704 0.542 -3.345 1.00 93.75 100 VAL A CA 1
ATOM 789 C C . VAL A 1 100 ? -6.349 0.825 -3.983 1.00 93.75 100 VAL A C 1
ATOM 791 O O . VAL A 1 100 ? -5.791 -0.035 -4.653 1.00 93.75 100 VAL A O 1
ATOM 794 N N . SER A 1 101 ? -5.812 2.017 -3.741 1.00 92.94 101 SER A N 1
ATOM 795 C CA . SER A 1 101 ? -4.480 2.433 -4.180 1.00 92.94 101 SER A CA 1
ATOM 796 C C . SER A 1 101 ? -3.571 2.560 -2.965 1.00 92.94 101 SER A C 1
ATOM 798 O O . SER A 1 101 ? -3.715 3.490 -2.170 1.00 92.94 101 SER A O 1
ATOM 800 N N . PHE A 1 102 ? -2.639 1.626 -2.797 1.00 94.25 102 PHE A N 1
ATOM 801 C CA . PHE A 1 102 ? -1.660 1.688 -1.711 1.00 94.25 102 PHE A CA 1
ATOM 802 C C . PHE A 1 102 ? -0.714 2.880 -1.883 1.00 94.25 102 PHE A C 1
ATOM 804 O O . PHE A 1 102 ? -0.440 3.310 -3.003 1.00 94.25 102 PHE A O 1
ATOM 811 N N . ILE A 1 103 ? -0.220 3.419 -0.766 1.00 91.88 103 ILE A N 1
ATOM 812 C CA . ILE A 1 103 ? 0.819 4.455 -0.800 1.00 91.88 103 ILE A CA 1
ATOM 813 C C . ILE A 1 103 ? 2.072 3.880 -1.478 1.00 91.88 103 ILE A C 1
ATOM 815 O O . ILE A 1 103 ? 2.443 2.727 -1.246 1.00 91.88 103 ILE A O 1
ATOM 819 N N . LEU A 1 104 ? 2.703 4.698 -2.323 1.00 86.00 104 LEU A N 1
ATOM 820 C CA . LEU A 1 104 ? 3.916 4.352 -3.060 1.00 86.00 104 LEU A CA 1
ATOM 821 C C . LEU A 1 104 ? 5.015 3.842 -2.116 1.00 86.00 104 LEU A C 1
ATOM 823 O O . LEU A 1 104 ? 5.267 4.418 -1.058 1.00 86.00 104 LEU A O 1
ATOM 827 N N . HIS A 1 105 ? 5.676 2.756 -2.520 1.00 88.38 105 HIS A N 1
ATOM 828 C CA . HIS A 1 105 ? 6.609 2.017 -1.674 1.00 88.38 105 HIS A CA 1
ATOM 829 C C . HIS A 1 105 ? 7.959 1.826 -2.372 1.00 88.38 105 HIS A C 1
ATOM 831 O O . HIS A 1 105 ? 8.410 0.700 -2.606 1.00 88.38 105 HIS A O 1
ATOM 837 N N . ASP A 1 106 ? 8.608 2.933 -2.734 1.00 88.62 106 ASP A N 1
ATOM 838 C CA . ASP A 1 106 ? 9.928 2.948 -3.372 1.00 88.62 106 ASP A CA 1
ATOM 839 C C . ASP A 1 106 ? 11.072 2.732 -2.348 1.00 88.62 106 ASP A C 1
ATOM 841 O O . ASP A 1 106 ? 10.903 2.960 -1.152 1.00 88.62 106 ASP A O 1
ATOM 845 N N . PRO A 1 107 ? 12.272 2.301 -2.767 1.00 89.62 107 PRO A N 1
ATOM 846 C CA . PRO A 1 107 ? 13.342 1.961 -1.829 1.00 89.62 107 PRO A CA 1
ATOM 847 C C . PRO A 1 107 ? 13.928 3.140 -1.039 1.00 89.62 107 PRO A C 1
ATOM 849 O O . PRO A 1 107 ? 14.592 2.902 -0.030 1.00 89.62 107 PRO A O 1
ATOM 852 N N . LYS A 1 108 ? 13.750 4.389 -1.484 1.00 87.94 108 LYS A N 1
ATOM 853 C CA . LYS A 1 108 ? 14.340 5.570 -0.839 1.00 87.94 108 LYS A CA 1
ATOM 854 C C . LYS A 1 108 ? 13.343 6.304 0.037 1.00 87.94 108 LYS A C 1
ATOM 856 O O . LYS A 1 108 ? 13.672 6.616 1.179 1.00 87.94 108 LYS A O 1
ATOM 861 N N . GLU A 1 109 ? 12.157 6.567 -0.492 1.00 87.38 109 GLU A N 1
ATOM 862 C CA . GLU A 1 109 ? 11.206 7.489 0.116 1.00 87.38 109 GLU A CA 1
ATOM 863 C C . GLU A 1 109 ? 10.020 6.780 0.774 1.00 87.38 109 GLU A C 1
ATOM 865 O O . GLU A 1 109 ? 9.279 7.457 1.471 1.00 87.38 109 GLU A O 1
ATOM 870 N N . TRP A 1 110 ? 9.851 5.448 0.683 1.00 92.75 110 TRP A N 1
ATOM 871 C CA . TRP A 1 110 ? 8.665 4.765 1.243 1.00 92.75 110 TRP A CA 1
ATOM 872 C C . TRP A 1 110 ? 8.327 5.178 2.685 1.00 92.75 110 TRP A C 1
ATOM 874 O O . TRP A 1 110 ? 7.181 5.479 3.015 1.00 92.75 110 TRP A O 1
ATOM 884 N N . LYS A 1 111 ? 9.336 5.219 3.564 1.00 93.38 111 LYS A N 1
ATOM 885 C CA . LYS A 1 111 ? 9.155 5.537 4.984 1.00 93.38 111 LYS A CA 1
ATOM 886 C C . LYS A 1 111 ? 8.834 7.010 5.181 1.00 93.38 111 LYS A C 1
ATOM 888 O O . LYS A 1 111 ? 7.983 7.336 6.003 1.00 93.38 111 LYS A O 1
ATOM 893 N N . ALA A 1 112 ? 9.525 7.880 4.444 1.00 91.12 112 ALA A N 1
ATOM 894 C CA . ALA A 1 112 ? 9.274 9.314 4.461 1.00 91.12 112 ALA A CA 1
ATOM 895 C C . ALA A 1 112 ? 7.868 9.614 3.929 1.00 91.12 112 ALA A C 1
ATOM 897 O O . ALA A 1 112 ? 7.134 10.333 4.586 1.00 91.12 112 ALA A O 1
ATOM 898 N N . GLY A 1 113 ? 7.449 8.962 2.843 1.00 89.19 113 GLY A N 1
ATOM 899 C CA . GLY A 1 113 ? 6.102 9.043 2.290 1.00 89.19 113 GLY A CA 1
ATOM 900 C C . GLY A 1 113 ? 5.038 8.643 3.308 1.00 89.19 113 GLY A C 1
ATOM 901 O O . GLY A 1 113 ? 4.113 9.411 3.556 1.00 89.19 113 GLY A O 1
ATOM 902 N N . LEU A 1 114 ? 5.189 7.495 3.980 1.00 92.69 114 LEU A N 1
ATOM 903 C CA . LEU A 1 114 ? 4.270 7.101 5.057 1.00 92.69 114 LEU A CA 1
ATOM 904 C C . LEU A 1 114 ? 4.221 8.142 6.186 1.00 92.69 114 LEU A C 1
ATOM 906 O O . LEU A 1 114 ? 3.137 8.550 6.597 1.00 92.69 114 LEU A O 1
ATOM 910 N N . LEU A 1 115 ? 5.375 8.606 6.673 1.00 92.12 115 LEU A N 1
ATOM 911 C CA . LEU A 1 115 ? 5.434 9.631 7.719 1.00 92.12 115 LEU A CA 1
ATOM 912 C C . LEU A 1 115 ? 4.800 10.951 7.269 1.00 92.12 115 LEU A C 1
ATOM 914 O O . LEU A 1 115 ? 4.060 11.557 8.043 1.00 92.12 115 LEU A O 1
ATOM 918 N N . ASP A 1 116 ? 5.026 11.368 6.027 1.00 90.06 116 ASP A N 1
ATOM 919 C CA . ASP A 1 116 ? 4.404 12.552 5.450 1.00 90.06 116 ASP A CA 1
ATOM 920 C C . ASP A 1 116 ? 2.886 12.404 5.477 1.00 90.06 116 ASP A C 1
ATOM 922 O O . ASP A 1 116 ? 2.216 13.316 5.942 1.00 90.06 116 ASP A O 1
ATOM 926 N N . HIS A 1 117 ? 2.323 11.247 5.120 1.00 87.62 117 HIS A N 1
ATOM 927 C CA . HIS A 1 117 ? 0.880 11.010 5.252 1.00 87.62 117 HIS A CA 1
ATOM 928 C C . HIS A 1 117 ? 0.393 11.044 6.709 1.00 87.62 117 HIS A C 1
ATOM 930 O O . HIS A 1 117 ? -0.687 11.567 6.988 1.00 87.62 117 HIS A O 1
ATOM 936 N N . TYR A 1 118 ? 1.178 10.533 7.661 1.00 89.56 118 TYR A N 1
ATOM 937 C CA . TYR A 1 118 ? 0.780 10.478 9.075 1.00 89.56 118 TYR A CA 1
ATOM 938 C C . TYR A 1 118 ? 0.830 11.849 9.759 1.00 89.56 118 TYR A C 1
ATOM 940 O O . TYR A 1 118 ? 0.065 12.107 10.693 1.00 89.56 118 TYR A O 1
ATOM 948 N N . PHE A 1 119 ? 1.735 12.718 9.305 1.00 87.06 119 PHE A N 1
ATOM 949 C CA . PHE A 1 119 ? 2.053 14.005 9.927 1.00 87.06 119 PHE A CA 1
ATOM 950 C C . PHE A 1 119 ? 1.824 15.208 8.995 1.00 87.06 119 PHE A C 1
ATOM 952 O O . PHE A 1 119 ? 2.230 16.322 9.330 1.00 87.06 119 PHE A O 1
ATOM 959 N N . PHE A 1 120 ? 1.146 15.007 7.856 1.00 81.94 120 PHE A N 1
ATOM 960 C CA . PHE A 1 120 ? 0.884 16.043 6.849 1.00 81.94 120 PHE A CA 1
ATOM 961 C C . PHE A 1 120 ? 0.194 17.269 7.452 1.00 81.94 120 PHE A C 1
ATOM 963 O O . PHE A 1 120 ? 0.577 18.414 7.204 1.00 81.94 120 PHE A O 1
ATOM 970 N N . LEU A 1 121 ? -0.841 17.026 8.260 1.00 78.38 121 LEU A N 1
ATOM 971 C CA . LEU A 1 121 ? -1.577 18.075 8.951 1.00 78.38 121 LEU A CA 1
ATOM 972 C C . LEU A 1 121 ? -0.915 18.388 10.293 1.00 78.38 121 LEU A C 1
ATOM 974 O O . LEU A 1 121 ? -0.542 17.495 11.052 1.00 78.38 121 LEU A O 1
ATOM 978 N N . GLN A 1 122 ? -0.806 19.681 10.593 1.00 73.94 122 GLN A N 1
ATOM 979 C CA . GLN A 1 122 ? -0.372 20.155 11.903 1.00 73.94 122 GLN A CA 1
ATOM 980 C C . GLN A 1 122 ? -1.491 19.958 12.931 1.00 73.94 122 GLN A C 1
ATOM 982 O O . GLN A 1 122 ? -2.672 20.105 12.626 1.00 73.94 122 GLN A O 1
ATOM 987 N N . GLU A 1 123 ? -1.102 19.641 14.158 1.00 75.44 123 GLU A N 1
ATOM 988 C CA . GLU A 1 123 ? -2.016 19.431 15.282 1.00 75.44 123 GLU A CA 1
ATOM 989 C C . GLU A 1 123 ? -2.718 20.733 15.725 1.00 75.44 123 GLU A C 1
ATOM 991 O O . GLU A 1 123 ? -2.135 21.813 15.570 1.00 75.44 123 GLU A O 1
ATOM 996 N N . PRO A 1 124 ? -3.921 20.667 16.347 1.00 73.69 124 PRO A N 1
ATOM 997 C CA . PRO A 1 124 ? -4.682 19.478 16.770 1.00 73.69 124 PRO A CA 1
ATOM 998 C C . PRO A 1 124 ? -5.778 19.012 15.785 1.00 73.69 124 PRO A C 1
ATOM 1000 O O . PRO A 1 124 ? -6.164 19.747 14.883 1.00 73.69 124 PRO A O 1
ATOM 1003 N N . GLY A 1 125 ? -6.316 17.807 16.011 1.00 76.88 125 GLY A N 1
ATOM 1004 C CA . GLY A 1 125 ? -7.459 17.241 15.277 1.00 76.88 125 GLY A CA 1
ATOM 1005 C C . GLY A 1 125 ? -7.077 16.381 14.069 1.00 76.88 125 GLY A C 1
ATOM 1006 O O . GLY A 1 125 ? -7.920 16.097 13.225 1.00 76.88 125 GLY A O 1
ATOM 1007 N N . THR A 1 126 ? -5.815 15.962 13.953 1.00 86.38 126 THR A N 1
ATOM 1008 C CA . THR A 1 126 ? -5.342 15.16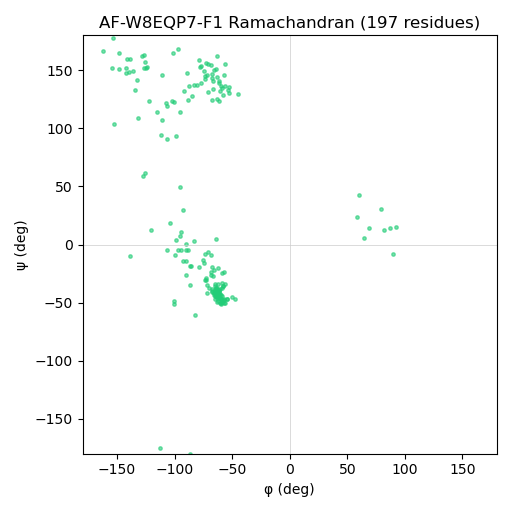1 12.811 1.00 86.38 126 THR A CA 1
ATOM 1009 C C . THR A 1 126 ? -5.864 13.726 12.869 1.00 86.38 126 THR A C 1
ATOM 1011 O O . THR A 1 126 ? -6.138 13.208 13.951 1.00 86.38 126 THR A O 1
ATOM 1014 N N . LEU A 1 127 ? -5.933 13.041 11.721 1.00 90.12 127 LEU A N 1
ATOM 1015 C CA . LEU A 1 127 ? -6.341 11.629 11.648 1.00 90.12 127 LEU A CA 1
ATOM 1016 C C . LEU A 1 127 ? -5.577 10.747 12.639 1.00 90.12 127 LEU A C 1
ATOM 1018 O O . LEU A 1 127 ? -6.193 9.999 13.394 1.00 90.12 127 LEU A O 1
ATOM 1022 N N . ARG A 1 128 ? -4.256 10.932 12.725 1.00 91.00 128 ARG A N 1
ATOM 1023 C CA . ARG A 1 128 ? -3.390 10.236 13.682 1.00 91.00 128 ARG A CA 1
ATOM 1024 C C . ARG A 1 128 ? -3.833 10.447 15.132 1.00 91.00 128 ARG A C 1
ATOM 1026 O O . ARG A 1 128 ? -3.929 9.483 15.881 1.00 91.00 128 ARG A O 1
ATOM 1033 N N . GLN A 1 129 ? -4.116 11.689 15.539 1.00 89.69 129 GLN A N 1
ATOM 1034 C CA . GLN A 1 129 ? -4.586 11.990 16.900 1.00 89.69 129 GLN A CA 1
ATOM 1035 C C . GLN A 1 129 ? -5.973 11.410 17.189 1.00 89.69 129 GLN A C 1
ATOM 1037 O O . GLN A 1 129 ? -6.283 11.110 18.339 1.00 89.69 129 GLN A O 1
ATOM 1042 N N . GLN A 1 130 ? -6.784 11.243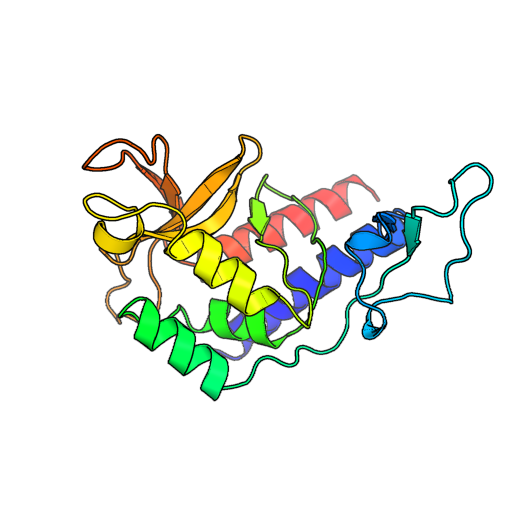 16.147 1.00 92.50 130 GLN A N 1
ATOM 1043 C CA . GLN A 1 130 ? -8.090 10.602 16.217 1.00 92.50 130 GLN A CA 1
ATOM 1044 C C . GLN A 1 130 ? -8.012 9.060 16.138 1.00 92.50 130 GLN A C 1
ATOM 1046 O O . GLN A 1 130 ? -9.048 8.404 16.165 1.00 92.50 130 GLN A O 1
ATOM 1051 N N . GLY A 1 131 ? -6.811 8.466 16.071 1.00 94.25 131 GLY A N 1
ATOM 1052 C CA . GLY A 1 131 ? -6.603 7.011 16.037 1.00 94.25 131 GLY A CA 1
ATOM 1053 C C . GLY A 1 131 ? -6.650 6.383 14.639 1.00 94.25 131 GLY A C 1
ATOM 1054 O O . GLY A 1 131 ? -6.727 5.162 14.521 1.00 94.25 131 GLY A O 1
ATOM 1055 N N . TYR A 1 132 ? -6.586 7.193 13.580 1.00 95.81 132 TYR A N 1
ATOM 1056 C CA . TYR A 1 132 ? -6.596 6.735 12.193 1.00 95.81 132 TYR A CA 1
ATOM 1057 C C . TYR A 1 132 ? -5.216 6.880 11.547 1.00 95.81 132 TYR A C 1
ATOM 1059 O O . TYR A 1 132 ? -4.684 7.987 11.448 1.00 95.81 132 TYR A O 1
ATOM 1067 N N . ILE A 1 133 ? -4.653 5.775 11.055 1.00 96.19 133 ILE A N 1
ATOM 1068 C CA . ILE A 1 133 ? -3.360 5.768 10.351 1.00 96.19 133 ILE A CA 1
ATOM 1069 C C . ILE A 1 133 ? -3.579 5.344 8.907 1.00 96.19 133 ILE A C 1
ATOM 1071 O O . ILE A 1 133 ? -3.976 4.211 8.638 1.00 96.19 133 ILE A O 1
ATOM 1075 N N . GLN A 1 134 ? -3.338 6.269 7.984 1.00 95.69 134 GLN A N 1
ATOM 1076 C CA . GLN A 1 134 ? -3.551 6.053 6.559 1.00 95.69 134 GLN A CA 1
ATOM 1077 C C . GLN A 1 134 ? -2.564 5.028 5.991 1.00 95.69 134 GLN A C 1
ATOM 1079 O O . GLN A 1 134 ? -1.405 5.025 6.366 1.00 95.69 134 GLN A O 1
ATOM 1084 N N . PHE A 1 135 ? -2.983 4.181 5.057 1.00 95.94 135 PHE A N 1
ATOM 1085 C CA . PHE A 1 135 ? -2.054 3.317 4.308 1.00 95.94 135 PHE A CA 1
ATOM 1086 C C . PHE A 1 135 ? -2.380 3.219 2.811 1.00 95.94 135 PHE A C 1
ATOM 1088 O O . PHE A 1 135 ? -1.596 2.679 2.028 1.00 95.94 135 PHE A O 1
ATOM 1095 N N . ALA A 1 136 ? -3.541 3.730 2.405 1.00 95.44 136 ALA A N 1
ATOM 1096 C CA . ALA A 1 136 ? -4.008 3.703 1.031 1.00 95.44 136 ALA A CA 1
ATOM 1097 C C . ALA A 1 136 ? -4.975 4.867 0.757 1.00 95.44 136 ALA A C 1
ATOM 1099 O O . ALA A 1 136 ? -5.321 5.654 1.647 1.00 95.44 136 ALA A O 1
ATOM 1100 N N . TYR A 1 137 ? -5.408 4.950 -0.492 1.00 94.75 137 TYR A N 1
ATOM 1101 C CA . TYR A 1 137 ? -6.455 5.822 -0.998 1.00 94.75 137 TYR A CA 1
ATOM 1102 C C . TYR A 1 137 ? -7.532 4.993 -1.686 1.00 94.75 137 TYR A C 1
ATOM 1104 O O . TYR A 1 137 ? -7.244 3.914 -2.210 1.00 94.75 137 TYR A O 1
ATOM 1112 N N . ASP A 1 138 ? -8.760 5.501 -1.711 1.00 94.12 138 ASP A N 1
ATOM 1113 C CA . ASP A 1 138 ? -9.771 5.000 -2.636 1.00 94.12 138 ASP A CA 1
ATOM 1114 C C . ASP A 1 138 ? -9.703 5.708 -4.009 1.00 94.12 138 ASP A C 1
ATOM 1116 O O . ASP A 1 138 ? -8.890 6.609 -4.231 1.00 94.12 138 ASP A O 1
ATOM 1120 N N . LEU A 1 139 ? -10.588 5.330 -4.938 1.00 90.06 139 LEU A N 1
ATOM 1121 C CA . LEU A 1 139 ? -10.704 5.964 -6.265 1.00 90.06 139 LEU A CA 1
ATOM 1122 C C . LEU A 1 139 ? -11.092 7.452 -6.225 1.00 90.06 139 LEU A C 1
ATOM 1124 O O . LEU A 1 139 ? -10.890 8.165 -7.206 1.00 90.06 139 LEU A O 1
ATOM 1128 N N . GLU A 1 140 ? -11.671 7.919 -5.121 1.00 91.31 140 GLU A N 1
ATOM 1129 C CA . GLU A 1 140 ? -12.045 9.317 -4.887 1.00 91.31 140 GLU A CA 1
ATOM 1130 C C . GLU A 1 140 ? -10.951 10.078 -4.120 1.00 91.31 140 GLU A C 1
ATOM 1132 O O . GLU A 1 140 ? -11.170 11.208 -3.673 1.00 91.31 140 GLU A O 1
ATOM 1137 N N . LEU A 1 141 ? -9.764 9.471 -3.983 1.00 90.94 141 LEU A N 1
ATOM 1138 C CA . LEU A 1 141 ? -8.620 9.979 -3.228 1.00 90.94 141 LEU A CA 1
ATOM 1139 C C . LEU A 1 141 ? -8.934 10.220 -1.743 1.00 90.94 141 LEU A C 1
ATOM 1141 O O . LEU A 1 141 ? -8.253 11.003 -1.077 1.00 90.94 141 LEU A O 1
ATOM 1145 N N . GLN A 1 142 ? -9.942 9.531 -1.204 1.00 93.69 142 GLN A N 1
ATOM 1146 C CA . GLN A 1 142 ? -10.226 9.528 0.224 1.00 93.69 142 GLN A CA 1
ATOM 1147 C C . GLN A 1 142 ? -9.234 8.619 0.956 1.00 93.69 142 GLN A C 1
ATOM 1149 O O . GLN A 1 142 ? -8.934 7.525 0.465 1.00 93.69 142 GLN A O 1
ATOM 1154 N N . PRO A 1 143 ? -8.735 9.022 2.139 1.00 95.38 143 PRO A N 1
ATOM 1155 C CA . PRO A 1 143 ? -7.848 8.182 2.929 1.00 95.38 143 PRO A CA 1
ATOM 1156 C C . PRO A 1 143 ? -8.513 6.867 3.329 1.00 95.38 143 PRO A C 1
ATOM 1158 O O . PRO A 1 143 ? -9.618 6.849 3.879 1.00 95.38 143 PRO A O 1
ATOM 1161 N N . ILE A 1 144 ? -7.790 5.772 3.117 1.00 97.25 144 ILE A N 1
ATOM 1162 C CA . ILE A 1 144 ? -8.075 4.475 3.719 1.00 97.25 144 ILE A CA 1
ATOM 1163 C C . ILE A 1 144 ? -7.086 4.277 4.866 1.00 97.25 144 ILE A C 1
ATOM 1165 O O . ILE A 1 144 ? -5.867 4.338 4.674 1.00 97.25 144 ILE A O 1
ATOM 1169 N N . CYS A 1 145 ? -7.623 4.053 6.060 1.00 97.62 145 CYS A N 1
ATOM 1170 C CA . CYS A 1 145 ? -6.878 4.041 7.309 1.00 97.62 145 CYS A CA 1
ATOM 1171 C C . CYS A 1 145 ? -7.103 2.751 8.097 1.00 97.62 145 CYS A C 1
ATOM 1173 O O . CYS A 1 145 ? -8.186 2.164 8.058 1.00 97.62 145 CYS A O 1
ATOM 1175 N N . PHE A 1 146 ? -6.102 2.371 8.887 1.00 97.88 146 PHE A N 1
ATOM 1176 C CA . PHE A 1 146 ? -6.316 1.546 10.070 1.00 97.88 146 PHE A CA 1
ATOM 1177 C C . PHE A 1 146 ? -7.025 2.377 11.133 1.00 97.88 146 PHE A C 1
ATOM 1179 O O . PHE A 1 146 ? -6.598 3.495 11.426 1.00 97.88 146 PHE A O 1
ATOM 1186 N N . 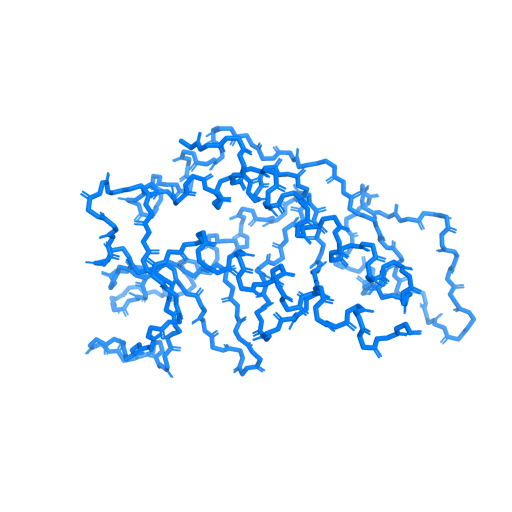ASP A 1 147 ? -8.085 1.826 11.710 1.00 97.44 147 ASP A N 1
ATOM 1187 C CA . ASP A 1 147 ? -8.798 2.399 12.844 1.00 97.44 14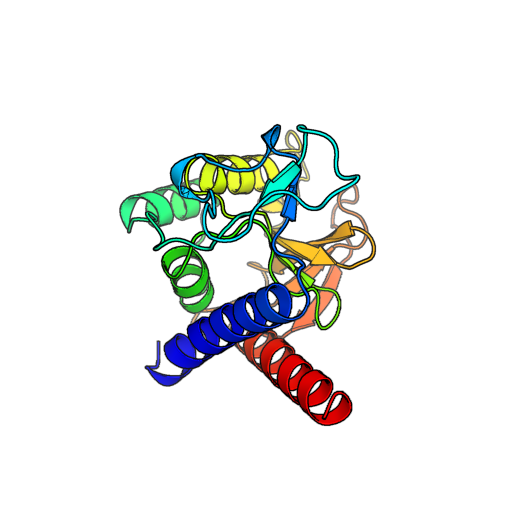7 ASP A CA 1
ATOM 1188 C C . ASP A 1 147 ? -8.335 1.737 14.143 1.00 97.44 147 ASP A C 1
ATOM 1190 O O . ASP A 1 147 ? -8.857 0.703 14.569 1.00 97.44 147 ASP A O 1
ATOM 1194 N N . PHE A 1 148 ? -7.346 2.352 14.792 1.00 95.94 148 PHE A N 1
ATOM 1195 C CA . PHE A 1 148 ? -6.782 1.852 16.044 1.00 95.94 148 PHE A CA 1
ATOM 1196 C C . PHE A 1 148 ? -7.724 1.995 17.247 1.00 95.94 148 PHE A C 1
ATOM 1198 O O . PHE A 1 148 ? -7.433 1.452 18.315 1.00 95.94 148 PHE A O 1
ATOM 1205 N N . ASN A 1 149 ? -8.874 2.661 17.094 1.00 94.88 149 ASN A N 1
ATOM 1206 C CA . ASN A 1 149 ? -9.918 2.666 18.119 1.00 94.88 149 ASN A CA 1
ATOM 1207 C C . ASN A 1 149 ? -10.753 1.377 18.094 1.00 94.88 149 ASN A C 1
ATOM 1209 O O . ASN A 1 149 ? -11.396 1.037 19.089 1.00 94.88 149 ASN A O 1
ATOM 1213 N N . HIS A 1 150 ? -10.726 0.646 16.976 1.00 94.12 150 HIS A N 1
ATOM 1214 C CA . HIS A 1 150 ? -11.494 -0.575 16.752 1.00 94.12 150 HIS A CA 1
ATOM 1215 C C . HIS A 1 150 ? -10.576 -1.729 16.340 1.00 94.12 150 HIS A C 1
ATOM 1217 O O . HIS A 1 150 ? -10.691 -2.305 15.255 1.00 94.12 150 HIS A O 1
ATOM 1223 N N . CYS A 1 151 ? -9.658 -2.085 17.238 1.00 93.31 151 CYS A N 1
ATOM 1224 C CA . CYS A 1 151 ? -8.822 -3.263 17.059 1.00 93.31 151 CYS A CA 1
ATOM 1225 C C . CYS A 1 151 ? -9.560 -4.564 17.399 1.00 93.31 151 CYS A C 1
ATOM 1227 O O . CYS A 1 151 ? -10.497 -4.607 18.201 1.00 93.31 151 CYS A O 1
ATOM 1229 N N . THR A 1 152 ? -9.118 -5.640 16.759 1.00 87.31 152 THR A N 1
ATOM 1230 C CA . THR A 1 152 ? -9.566 -7.012 17.017 1.00 87.31 152 THR A CA 1
ATOM 1231 C C . THR A 1 152 ? -9.366 -7.401 18.492 1.00 87.31 152 THR A C 1
ATOM 1233 O O . THR A 1 152 ? -8.510 -6.829 19.170 1.00 87.31 152 THR A O 1
ATOM 1236 N N . PRO A 1 153 ? -10.129 -8.375 19.037 1.00 85.81 153 PRO A N 1
ATOM 1237 C CA . PRO A 1 153 ? -10.060 -8.722 20.461 1.00 85.81 153 PRO A CA 1
ATOM 1238 C C . PRO A 1 153 ? -8.680 -9.163 20.971 1.00 85.81 153 PRO A C 1
ATOM 1240 O O . PRO A 1 153 ? -8.418 -9.059 22.167 1.00 85.81 153 PRO A O 1
ATOM 1243 N N . ASP A 1 154 ? -7.814 -9.681 20.096 1.00 85.19 154 ASP A N 1
ATOM 1244 C CA . ASP A 1 154 ? -6.437 -10.061 20.428 1.00 85.19 154 ASP A CA 1
ATOM 1245 C C . ASP A 1 154 ? -5.423 -8.916 20.237 1.00 85.19 154 ASP A C 1
ATOM 1247 O O . ASP A 1 154 ? -4.252 -9.074 20.589 1.00 85.19 154 ASP A O 1
ATOM 1251 N N . GLY A 1 155 ? -5.872 -7.768 19.719 1.00 83.50 155 GLY A N 1
ATOM 1252 C CA . GLY A 1 155 ? -5.072 -6.573 19.474 1.00 83.50 155 GLY A CA 1
ATOM 1253 C C . GLY A 1 155 ? -4.047 -6.714 18.349 1.00 83.50 155 GLY A C 1
ATOM 1254 O O . GLY A 1 155 ? -3.140 -5.890 18.281 1.00 83.50 155 GLY A O 1
ATOM 1255 N N . GLN A 1 156 ? -4.136 -7.750 17.503 1.00 86.50 156 GLN A N 1
ATOM 1256 C CA . GLN A 1 156 ? -3.132 -8.020 16.459 1.00 86.50 156 GLN A CA 1
ATOM 1257 C C . GLN A 1 156 ? -3.456 -7.395 15.099 1.00 86.50 156 GLN A C 1
ATOM 1259 O O . GLN A 1 156 ? -2.592 -7.348 14.224 1.00 86.50 156 GLN A O 1
ATOM 1264 N N . ASP A 1 157 ? -4.694 -6.953 14.913 1.00 93.00 157 ASP A N 1
ATOM 1265 C CA . ASP A 1 157 ? -5.194 -6.311 13.698 1.00 93.00 157 ASP A CA 1
ATOM 1266 C C . ASP A 1 157 ? -6.277 -5.291 14.072 1.00 93.00 157 ASP A C 1
ATOM 1268 O O . ASP A 1 157 ? -6.807 -5.329 15.190 1.00 93.00 157 ASP A O 1
ATOM 1272 N N . CYS A 1 158 ? -6.634 -4.395 13.159 1.00 95.50 158 CYS A N 1
ATOM 1273 C CA . CYS A 1 158 ? -7.660 -3.388 13.392 1.00 95.50 158 CYS A CA 1
ATOM 1274 C C . CYS A 1 158 ? -8.514 -3.159 12.145 1.00 95.50 158 CYS A C 1
ATOM 1276 O O . CYS A 1 158 ? -8.120 -3.498 11.028 1.00 95.50 158 CYS A O 1
ATOM 1278 N N . ALA A 1 159 ? -9.707 -2.601 12.348 1.00 97.56 159 ALA A N 1
ATOM 1279 C CA . ALA A 1 159 ? -10.620 -2.323 11.252 1.00 97.56 159 ALA A CA 1
ATOM 1280 C C . ALA A 1 159 ? -9.976 -1.409 10.198 1.00 97.56 159 ALA A C 1
ATOM 1282 O O . ALA A 1 159 ? -9.198 -0.506 10.514 1.00 97.56 159 ALA A O 1
ATOM 1283 N N . VAL A 1 160 ? -10.336 -1.630 8.936 1.00 98.00 160 VAL A N 1
ATOM 1284 C CA . VAL A 1 160 ? -9.966 -0.762 7.818 1.00 98.00 160 VAL A CA 1
ATOM 1285 C C . VAL A 1 160 ? -11.159 0.120 7.488 1.00 98.00 160 VAL A C 1
ATOM 1287 O O . VAL A 1 160 ? -12.250 -0.375 7.180 1.00 98.00 160 VAL A O 1
ATOM 1290 N N . VAL A 1 161 ? -10.948 1.431 7.530 1.00 98.00 161 VAL A N 1
ATOM 1291 C CA . VAL A 1 161 ? -11.991 2.436 7.323 1.00 98.00 161 VAL A CA 1
ATOM 1292 C C . VAL A 1 161 ? -11.613 3.401 6.211 1.00 98.00 161 VAL A C 1
ATOM 1294 O O . VAL A 1 161 ? -10.440 3.683 5.982 1.00 98.00 161 VAL A O 1
ATOM 1297 N N . ARG A 1 162 ? -12.624 3.951 5.547 1.00 97.50 162 ARG A N 1
ATOM 1298 C CA . ARG A 1 162 ? -12.497 5.154 4.726 1.00 97.50 162 ARG A CA 1
ATOM 1299 C C . ARG A 1 162 ? -12.802 6.368 5.588 1.00 97.50 162 ARG A C 1
ATOM 1301 O O . ARG A 1 162 ? -13.829 6.381 6.266 1.00 97.50 162 ARG A O 1
ATOM 1308 N N . VAL A 1 163 ? -11.957 7.385 5.534 1.00 96.00 163 VAL A N 1
ATOM 1309 C CA . VAL A 1 163 ? -12.237 8.697 6.127 1.00 96.00 163 VAL A CA 1
ATOM 1310 C C . VAL A 1 163 ? -12.963 9.546 5.088 1.00 96.00 163 VAL A C 1
ATOM 1312 O O . VAL A 1 163 ? -12.453 9.716 3.989 1.00 96.00 163 VAL A O 1
ATOM 1315 N N . LEU A 1 164 ? -14.146 10.065 5.424 1.00 94.62 164 LEU A N 1
ATOM 1316 C CA . LEU A 1 164 ? -15.004 10.808 4.489 1.00 94.62 164 LEU A CA 1
ATOM 1317 C C . LEU A 1 164 ? -14.728 12.319 4.489 1.00 94.62 164 LEU A C 1
ATOM 1319 O O . LEU A 1 164 ? -15.011 13.001 3.509 1.00 94.62 164 LEU A O 1
ATOM 1323 N N . ASP A 1 165 ? -14.219 12.847 5.604 1.00 91.06 165 ASP A N 1
ATOM 1324 C CA . ASP A 1 165 ? -13.776 14.235 5.725 1.00 91.06 165 ASP A CA 1
ATOM 1325 C C . ASP A 1 165 ? -12.678 14.332 6.792 1.00 91.06 165 ASP A C 1
ATOM 1327 O O . ASP A 1 165 ? -12.947 14.279 7.992 1.00 91.06 165 ASP A O 1
ATOM 1331 N N . MET A 1 166 ? -11.423 14.460 6.352 1.00 88.06 166 MET A N 1
ATOM 1332 C CA . MET A 1 166 ? -10.267 14.520 7.254 1.00 88.06 166 MET A CA 1
ATOM 1333 C C . MET A 1 166 ? -10.127 15.846 8.015 1.00 88.06 166 MET A C 1
ATOM 1335 O O . MET A 1 166 ? -9.261 15.952 8.880 1.00 88.06 166 MET A O 1
ATOM 1339 N N . TYR A 1 167 ? -10.937 16.858 7.685 1.00 86.88 167 TYR A N 1
ATOM 1340 C CA . TYR A 1 167 ? -10.921 18.166 8.344 1.00 86.88 167 TYR A CA 1
ATOM 1341 C C . TYR A 1 167 ? -11.991 18.295 9.437 1.00 86.88 167 TYR A C 1
ATOM 1343 O O . TYR A 1 167 ? -12.036 19.313 10.130 1.00 86.88 167 TYR A O 1
ATOM 1351 N N . GLN A 1 168 ? -12.853 17.287 9.596 1.00 89.44 168 GLN A N 1
ATOM 1352 C CA . GLN A 1 168 ? -13.825 17.220 10.684 1.00 89.44 168 GLN A CA 1
ATOM 1353 C C . GLN A 1 168 ? -13.239 16.526 11.920 1.00 89.44 168 GLN A C 1
ATOM 1355 O O . GLN A 1 168 ? -12.423 15.610 11.820 1.00 89.44 168 GLN A O 1
ATOM 1360 N N . ASP A 1 169 ? -13.688 16.964 13.097 1.00 87.75 169 ASP A N 1
ATOM 1361 C CA . ASP A 1 169 ? -13.345 16.375 14.393 1.00 87.75 169 ASP A CA 1
ATOM 1362 C C . ASP A 1 169 ? -14.638 16.161 15.217 1.00 87.75 169 ASP A C 1
ATOM 1364 O O . ASP A 1 169 ? -15.272 17.147 15.621 1.00 87.75 169 ASP A O 1
ATOM 1368 N N . PRO A 1 170 ? -15.087 14.904 15.423 1.00 91.00 170 PRO A N 1
ATOM 1369 C CA . PRO A 1 170 ? -14.471 13.675 14.919 1.00 91.00 170 PRO A CA 1
ATOM 1370 C C . PRO A 1 170 ? -14.654 13.519 13.401 1.00 91.00 170 PRO A C 1
ATOM 1372 O O . PRO A 1 170 ? -15.695 13.878 12.847 1.00 91.00 170 PRO A O 1
ATOM 1375 N N . ALA A 1 171 ? -13.658 12.938 12.739 1.00 93.25 171 ALA A N 1
ATOM 1376 C CA . ALA A 1 171 ? -13.682 12.653 11.316 1.00 93.25 171 ALA A CA 1
ATOM 1377 C C . ALA A 1 171 ? -14.732 11.564 11.034 1.00 93.25 171 ALA A C 1
ATOM 1379 O O . ALA A 1 171 ? -14.671 10.483 11.634 1.00 93.25 171 ALA A O 1
ATOM 1380 N N . PRO A 1 172 ? -15.709 11.807 10.143 1.00 95.75 172 PRO A N 1
ATOM 1381 C CA . PRO A 1 172 ? -16.667 10.784 9.760 1.00 95.75 172 PRO A CA 1
ATOM 1382 C C . PRO A 1 172 ? -15.959 9.659 9.002 1.00 95.75 172 PRO A C 1
ATOM 1384 O O . PRO A 1 172 ? -15.186 9.909 8.074 1.00 95.75 172 PRO A O 1
ATOM 1387 N N . THR A 1 173 ? -16.259 8.414 9.371 1.00 97.25 173 THR A N 1
ATOM 1388 C CA . THR A 1 173 ? -15.668 7.222 8.757 1.00 97.25 173 THR A CA 1
ATOM 1389 C C . THR A 1 173 ? -16.720 6.245 8.244 1.00 97.25 173 THR A C 1
ATOM 1391 O O . THR A 1 173 ? -17.870 6.221 8.690 1.00 97.25 173 THR A O 1
ATOM 1394 N N . GLN A 1 174 ? -16.311 5.418 7.286 1.00 97.31 174 GLN A N 1
ATOM 1395 C CA . GLN A 1 174 ? -17.063 4.276 6.784 1.00 97.31 174 GLN A CA 1
ATOM 1396 C C . GLN A 1 174 ? -16.223 3.011 6.965 1.00 97.31 174 GLN A C 1
ATOM 1398 O O . GLN A 1 174 ? -15.115 2.924 6.439 1.00 97.31 174 GLN A O 1
ATOM 1403 N N . LEU A 1 175 ? -16.763 2.009 7.665 1.00 97.56 175 LEU A N 1
ATOM 1404 C CA . LEU A 1 175 ? -16.139 0.689 7.761 1.00 97.56 175 LEU A CA 1
ATOM 1405 C C . LEU A 1 175 ? -16.073 0.036 6.376 1.00 97.56 175 LEU A C 1
ATOM 1407 O O . LEU A 1 175 ? -17.105 -0.115 5.719 1.00 97.56 175 LEU A O 1
ATOM 1411 N N . LEU A 1 176 ? -14.873 -0.370 5.961 1.00 96.94 176 LEU A N 1
ATOM 1412 C CA . LEU A 1 176 ? -14.658 -1.141 4.737 1.00 96.94 176 LEU A CA 1
ATOM 1413 C C . LEU A 1 176 ? -14.464 -2.623 5.061 1.00 96.94 176 LEU A C 1
ATOM 1415 O O . LEU A 1 176 ? -15.161 -3.468 4.506 1.00 96.94 176 LEU A O 1
ATOM 1419 N N . TYR A 1 177 ? -13.557 -2.926 5.993 1.00 97.00 177 TYR A N 1
ATOM 1420 C CA . TYR A 1 177 ? -13.195 -4.294 6.366 1.00 97.00 177 TYR A CA 1
ATOM 1421 C C . TYR A 1 177 ? -12.941 -4.406 7.870 1.00 97.00 177 TYR A C 1
ATOM 1423 O O . TYR A 1 177 ? -12.526 -3.441 8.510 1.00 97.00 177 TYR A O 1
ATOM 1431 N N . GLY A 1 178 ? -13.177 -5.589 8.443 1.00 96.06 178 GLY A N 1
ATOM 1432 C CA . GLY A 1 178 ? -12.964 -5.837 9.873 1.00 96.06 178 GLY A CA 1
ATOM 1433 C C . GLY A 1 178 ? -11.492 -5.956 10.277 1.00 96.06 178 GLY A C 1
ATOM 1434 O O . GLY A 1 178 ? -11.182 -5.865 11.463 1.00 96.06 178 GLY A O 1
ATOM 1435 N N . SER A 1 179 ? -10.599 -6.157 9.307 1.00 96.31 179 SER A N 1
ATOM 1436 C CA . SER A 1 179 ? -9.166 -6.375 9.503 1.00 96.31 179 SER A CA 1
ATOM 1437 C C . SER A 1 179 ? -8.387 -6.132 8.203 1.00 96.31 179 SER A C 1
ATOM 1439 O O . SER A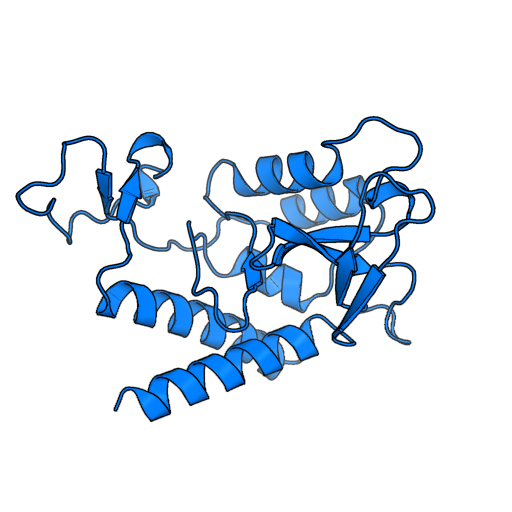 1 179 ? -8.980 -6.102 7.117 1.00 96.31 179 SER A O 1
ATOM 1441 N N . PHE A 1 180 ? -7.056 -6.018 8.279 1.00 96.88 180 PHE A N 1
ATOM 1442 C CA . PHE A 1 180 ? -6.215 -6.025 7.077 1.00 96.88 180 PHE A CA 1
ATOM 1443 C C . PHE A 1 180 ? -6.277 -7.374 6.347 1.00 96.88 180 PHE A C 1
ATOM 1445 O O . PHE A 1 180 ? -6.251 -7.416 5.119 1.00 96.88 180 PHE A O 1
ATOM 1452 N N . LEU A 1 181 ? -6.414 -8.483 7.084 1.00 95.19 181 LEU A N 1
ATOM 1453 C CA . LEU A 1 181 ? -6.622 -9.806 6.487 1.00 95.19 181 LEU A CA 1
ATOM 1454 C C . LEU A 1 181 ? -7.870 -9.840 5.590 1.00 95.19 181 LEU A C 1
ATOM 1456 O O . LEU A 1 181 ? -7.796 -10.332 4.464 1.00 95.19 181 LEU A O 1
ATOM 1460 N N . ASP A 1 182 ? -8.995 -9.304 6.067 1.00 95.94 182 ASP A N 1
ATOM 1461 C CA . ASP A 1 182 ? -10.246 -9.264 5.301 1.00 95.94 182 ASP A CA 1
ATOM 1462 C C . ASP A 1 182 ? -10.097 -8.433 4.018 1.00 95.94 182 ASP A C 1
ATOM 1464 O O . ASP A 1 182 ? -10.588 -8.840 2.963 1.00 95.94 182 ASP A O 1
ATOM 1468 N N . LEU A 1 183 ? -9.370 -7.310 4.088 1.00 96.94 183 LEU A N 1
ATOM 1469 C CA . LEU A 1 183 ? -9.016 -6.516 2.909 1.00 96.94 183 LEU A CA 1
ATOM 1470 C C . LEU A 1 183 ? -8.204 -7.352 1.909 1.00 96.94 183 LEU A C 1
ATOM 1472 O O . LEU A 1 183 ? -8.559 -7.418 0.734 1.00 96.94 183 LEU A O 1
ATOM 1476 N N . MET A 1 184 ? -7.144 -8.025 2.361 1.00 96.88 184 MET A N 1
ATOM 1477 C CA . MET A 1 184 ? -6.283 -8.833 1.489 1.00 96.88 184 MET A CA 1
ATOM 1478 C C . MET A 1 184 ? -7.039 -9.990 0.823 1.00 96.88 184 MET A C 1
ATOM 1480 O O . MET A 1 184 ? -6.828 -10.265 -0.359 1.00 96.88 184 MET A O 1
ATOM 1484 N N . LEU A 1 185 ? -7.951 -10.644 1.550 1.00 96.69 185 LEU A N 1
ATOM 1485 C CA . LEU A 1 185 ? -8.827 -11.682 0.998 1.00 96.69 185 LEU A CA 1
ATOM 1486 C C . LEU A 1 185 ? -9.746 -11.120 -0.094 1.00 96.69 185 LEU A C 1
ATOM 1488 O O . LEU A 1 185 ? -9.877 -11.729 -1.157 1.00 96.69 185 LEU A O 1
ATOM 1492 N N . ALA A 1 186 ? -10.359 -9.959 0.149 1.00 97.06 186 ALA A N 1
ATOM 1493 C CA . ALA A 1 186 ? -11.244 -9.310 -0.814 1.00 97.06 186 ALA A CA 1
ATOM 1494 C C . ALA A 1 186 ? -10.497 -8.875 -2.083 1.00 97.06 186 ALA A C 1
ATOM 1496 O O . ALA A 1 186 ? -10.961 -9.145 -3.193 1.00 97.06 186 ALA A O 1
ATOM 1497 N N . LEU A 1 187 ? -9.317 -8.268 -1.927 1.00 96.69 187 LEU A N 1
ATOM 1498 C CA . LEU A 1 187 ? -8.460 -7.861 -3.041 1.00 96.69 187 LEU A CA 1
ATOM 1499 C C . LEU A 1 187 ? -8.047 -9.058 -3.898 1.00 96.69 187 LEU A C 1
ATOM 1501 O O . LEU A 1 187 ? -8.183 -9.025 -5.123 1.00 96.69 187 LEU A O 1
ATOM 1505 N N . ARG A 1 188 ? -7.603 -10.147 -3.262 1.00 96.75 188 ARG A N 1
ATOM 1506 C CA . ARG A 1 188 ? -7.196 -11.361 -3.973 1.00 96.75 188 ARG A CA 1
ATOM 1507 C C . ARG A 1 188 ? -8.360 -12.001 -4.731 1.00 96.75 188 ARG A C 1
ATOM 1509 O O . ARG A 1 188 ? -8.210 -12.323 -5.908 1.00 96.75 188 ARG A O 1
ATOM 1516 N N . ALA A 1 189 ? -9.525 -12.128 -4.098 1.00 96.62 189 ALA A N 1
ATOM 1517 C CA . ALA A 1 189 ? -10.720 -12.664 -4.749 1.00 96.62 189 ALA A CA 1
ATOM 1518 C C . ALA A 1 189 ? -11.144 -11.819 -5.963 1.00 96.62 189 ALA A C 1
ATOM 1520 O O . ALA A 1 189 ? -11.554 -12.352 -6.996 1.00 96.62 189 ALA A O 1
ATOM 1521 N N . ALA A 1 190 ? -11.014 -10.497 -5.868 1.00 96.12 190 ALA A N 1
ATOM 1522 C CA . ALA A 1 190 ? -11.350 -9.598 -6.959 1.00 96.12 190 ALA A CA 1
ATOM 1523 C C . ALA A 1 190 ? -10.342 -9.673 -8.127 1.00 96.12 190 ALA A C 1
ATOM 1525 O O . ALA A 1 190 ? -10.762 -9.611 -9.285 1.00 96.12 190 ALA A O 1
ATOM 1526 N N . GLN A 1 191 ? -9.044 -9.884 -7.862 1.00 95.81 191 GLN A N 1
ATOM 1527 C CA . GLN A 1 191 ? -8.056 -10.179 -8.912 1.00 95.81 191 GLN A CA 1
ATOM 1528 C C . GLN A 1 191 ? -8.411 -11.467 -9.657 1.00 95.81 191 GLN A C 1
ATOM 1530 O O . GLN A 1 191 ? -8.430 -11.488 -10.884 1.00 95.81 191 GLN A O 1
ATOM 1535 N N . GLU A 1 192 ? -8.758 -12.524 -8.924 1.00 95.31 192 GLU A N 1
ATOM 1536 C CA . GLU A 1 192 ? -9.147 -13.812 -9.507 1.00 95.31 192 GLU A CA 1
ATOM 1537 C C . GLU A 1 192 ? -10.408 -13.693 -10.364 1.00 95.31 192 GLU A C 1
ATOM 1539 O O . GLU A 1 192 ? -10.477 -14.261 -11.455 1.00 95.31 192 GLU A O 1
ATOM 1544 N N . GLN A 1 193 ? -11.390 -12.910 -9.913 1.00 94.38 193 GLN A N 1
ATOM 1545 C CA . GLN A 1 193 ? -12.591 -12.635 -10.692 1.00 94.38 193 GLN A CA 1
ATOM 1546 C C . GLN A 1 193 ? -12.278 -11.859 -11.978 1.00 94.38 193 GLN A C 1
ATOM 1548 O O . GLN A 1 193 ? -12.810 -12.202 -13.034 1.00 94.38 193 GLN A O 1
ATOM 1553 N N . ARG A 1 194 ? -11.426 -10.828 -11.912 1.00 92.81 194 ARG A N 1
ATOM 1554 C CA . ARG A 1 194 ? -10.973 -10.082 -13.096 1.00 92.81 194 ARG A CA 1
ATOM 1555 C C . ARG A 1 194 ? -10.283 -11.014 -14.089 1.00 92.81 194 ARG A C 1
ATOM 1557 O O . ARG A 1 194 ? -10.626 -11.003 -15.269 1.00 92.81 194 ARG A O 1
ATOM 1564 N N . ASP A 1 195 ? -9.342 -11.821 -13.613 1.00 89.62 195 ASP A N 1
ATOM 1565 C CA . ASP A 1 195 ? -8.539 -12.703 -14.458 1.00 89.62 195 ASP A CA 1
ATOM 1566 C C . ASP A 1 195 ? -9.415 -13.785 -15.120 1.00 89.62 195 ASP A C 1
ATOM 1568 O O . ASP A 1 195 ? -9.226 -14.103 -16.292 1.00 89.62 195 ASP A O 1
ATOM 1572 N N . ALA A 1 196 ? -10.440 -14.283 -14.418 1.00 91.19 196 ALA A N 1
ATOM 1573 C CA . ALA A 1 196 ? -11.419 -15.226 -14.965 1.00 91.19 196 ALA A CA 1
ATOM 1574 C C . ALA A 1 196 ? -12.340 -14.621 -16.041 1.00 91.19 196 ALA A C 1
ATOM 1576 O O . ALA A 1 196 ? -12.858 -15.358 -16.875 1.00 91.19 196 ALA A O 1
ATOM 1577 N N . LEU A 1 197 ? -12.572 -13.304 -16.021 1.00 86.50 197 LEU A N 1
ATOM 1578 C CA . LEU A 1 197 ? -13.371 -12.599 -17.033 1.00 86.50 197 LEU A CA 1
ATOM 1579 C C . LEU A 1 197 ? -12.550 -12.185 -18.264 1.00 86.50 197 LEU A C 1
ATOM 1581 O O . LEU A 1 197 ? -13.133 -11.874 -19.303 1.00 86.50 197 LEU A O 1
ATOM 1585 N N . ALA A 1 198 ? -11.222 -12.140 -18.139 1.00 76.44 198 ALA A N 1
ATOM 1586 C CA . ALA A 1 198 ? -10.304 -11.755 -19.208 1.00 76.44 198 ALA A CA 1
ATOM 1587 C C . ALA A 1 198 ? -9.832 -12.936 -20.083 1.00 76.44 198 ALA A C 1
ATOM 1589 O O . ALA A 1 198 ? -9.256 -12.696 -21.147 1.00 76.44 198 ALA A O 1
ATOM 1590 N N . GLY A 1 199 ? -10.048 -14.182 -19.638 1.00 62.34 199 GLY A N 1
ATOM 1591 C CA . GLY A 1 199 ? -9.725 -15.422 -20.364 1.00 62.34 199 GLY A CA 1
ATOM 1592 C C . GLY A 1 199 ? -10.889 -15.981 -21.171 1.00 62.34 199 GLY A C 1
ATOM 1593 O O . GLY A 1 199 ? -10.609 -16.575 -22.237 1.00 62.34 199 GLY A O 1
#

InterPro domains:
  IPR018958 Knr4/Smi1-like domain [PF09346] (62-183)
  IPR037883 Knr4/Smi1-like domain superfamily [G3DSA:3.40.1580.10] (53-189)
  IPR037883 Knr4/Smi1-like domain superfamily [SSF160631] (51-186)